Protein AF-A0AA92U1M5-F1 (afdb_monomer)

Solvent-accessible surface area (backbone atoms only — not comparable to full-atom values): 19518 Å² total; per-residue (Å²): 144,87,55,71,69,64,50,47,55,38,46,53,50,51,49,49,51,40,72,71,28,90,44,43,39,77,43,80,43,58,73,42,76,29,48,76,64,91,71,83,28,71,48,36,32,36,76,50,57,88,85,41,70,60,26,50,20,40,28,62,58,79,73,42,76,44,58,35,51,41,89,41,43,25,47,50,53,50,69,88,31,46,61,41,65,42,76,56,80,65,84,87,73,47,35,26,38,64,57,74,63,95,78,72,82,60,75,79,82,51,66,46,54,52,51,54,50,52,55,52,53,51,55,37,64,74,66,72,48,84,70,75,77,72,56,67,55,68,96,55,47,63,62,38,75,31,39,23,36,43,40,28,59,84,46,85,64,29,23,17,31,73,36,72,83,35,56,52,36,46,38,59,64,26,36,37,32,47,56,89,45,48,60,87,70,54,50,74,37,46,53,39,50,48,47,43,19,47,61,46,23,46,50,37,53,51,45,38,67,77,37,69,87,49,84,63,36,73,60,52,31,62,46,64,42,68,37,66,72,58,73,56,69,66,59,50,55,49,42,38,45,53,40,52,46,54,43,56,48,43,67,77,43,59,85,57,74,56,61,83,74,39,61,60,59,36,53,52,50,52,52,49,37,49,45,50,47,32,71,54,35,45,69,61,25,54,76,52,71,45,64,43,57,83,65,50,70,75,36,52,56,66,46,83,85,50,53,65,68,53,20,50,54,48,32,46,55,56,44,68,41,93,82,27,64,62,48,52,32,64,69,36,27,61,76,64,31,44,76,52,55,24,44,42,72,46,66,82,81,113

Organism: NCBI:txid165179

Nearest PDB structures (foldseek):
  8cxu-assembly1_A  TM=6.349E-01  e=4.528E-07  Clostridioides difficile 630
  8cxu-assembly3_C  TM=6.285E-01  e=3.487E-07  Clostridioides difficile 630
  8vpg-assembly3_C  TM=6.262E-01  e=4.771E-07  Clostridioides difficile
  7rfm-assembly1_A  TM=6.658E-01  e=1.671E-06  Clostridioides difficile 630
  7qw8-assembly2_B  TM=6.223E-01  e=3.296E-06  Geobacillus stearothermophilus

Radius of gyration: 22.59 Å; Cα contacts (8 Å, |Δi|>4): 527; chains: 1; bounding box: 57×48×63 Å

Secondary structure (DSSP, 8-state):
---HHHHHHHHHHHHHHHHT-TTEE---S--EE-B--TTSSTTEEES--TT-SEEEEEETTTTEEEEEEGGGEEEBP-TTTEETTEE---GGG-EEEEP--TTS-S----HHHHHHHHHHHHHHHHT-S--------GGGHHHHTS-EEEEE-SSSS-EEEEETT---B-BTTEEEEEGGGS-TT--HHHHHHHHHSHHHHHHHHHHHHHTTTSTTHHHHHHHHS-EES---HHHHHHHHHHHHHHHHHHHHTTTS--TTT-HHHHHHHHHHHHHHHHHH-HHHHHHTT---HHHHTTSGGG-TTS-HHHHHHHHHHHHHSTT-HHHHHHHTHHHHSTTTHHHHHHTT--

Sequence (350 aa):
MFNDSINYETFLTIKRLMDGNSWLGRNNSILVSGFRMQRGKIFVLQYCNPQADILTGYSRALGVDVCIERQQVRPLLYSKTVEGYIVIESQKDRNYLILNDKDTGQSLSSNLLNNYLNECDAIDKEDKKSISFSLLSPKRRWVVDAPKFIVSTSNQLCKCVYDEDKHWAFPVGMYAMPADTLPTCLSRQIILAIYNSKLFSFYKMEYEKAHRKEKCVHFAAIKSFPIPYYINNEFRFVLDNLVDTIVAYREKNSTIGSFKEDRKAYYFQELIDMCIYELYFAGHMRKNNLGVVHKLMKAPFMNKELDMEDKVAETYSWLMKSDNVVRQRIMLLDTRSSLILGRIHNFYFK

Mean predicted aligned error: 7.88 Å

Foldseek 3Di:
DPDLVLLLVLLVVLVVLLVPDPQWDFQQFDKAFAAAPVPVFAFWFALWDLPDQWTWGQGSLLRGIATDGNVQKFWAQDLVQFAAADGQDDSRGTIIGGADDVPPPPPPPDPRVVVSVVSSVVVCVVVVPPPPPPRPPVVGVVQLVAFWWKWAQPDLFIGIYTDHVSRYGYHGNIMITGPVRGQPQADPLNVSLCRRALQLSSQLVSQCVVPVVDDPSSSVSVRRDIDGNDDDPLLVLLSVLLSVLLNVVCVVVVVQDHCVSPPLSVVSSLVSNLSVCCVSNVVLCVVLVLHCSVVSCPAQSVDPVDDSVCSSVRNVVQLPDPPNPNVVSSVCCCPSPVSHSVCSVCVVVD

Structure (mmCIF, N/CA/C/O backbone):
data_AF-A0AA92U1M5-F1
#
_entry.id   AF-A0AA92U1M5-F1
#
loop_
_atom_site.group_PDB
_atom_site.id
_atom_site.type_symbol
_atom_site.label_atom_id
_atom_site.label_alt_id
_atom_site.label_comp_id
_atom_site.label_asym_id
_atom_site.label_entity_id
_atom_site.label_seq_id
_atom_site.pdbx_PDB_ins_code
_atom_site.Cartn_x
_atom_site.Cartn_y
_atom_site.Cartn_z
_atom_site.occupancy
_atom_site.B_iso_or_equiv
_atom_site.auth_seq_id
_atom_site.auth_comp_id
_atom_site.auth_asym_id
_atom_site.auth_atom_id
_atom_site.pdbx_PDB_model_num
ATOM 1 N N . MET A 1 1 ? -17.004 24.338 -6.896 1.00 32.81 1 MET A N 1
ATOM 2 C CA . MET A 1 1 ? -16.138 25.434 -6.402 1.00 32.81 1 MET A CA 1
ATOM 3 C C . MET A 1 1 ? -16.151 25.599 -4.872 1.00 32.81 1 MET A C 1
ATOM 5 O O . MET A 1 1 ? -15.532 26.527 -4.378 1.00 32.81 1 MET A O 1
ATOM 9 N N . PHE A 1 2 ? -16.764 24.685 -4.104 1.00 33.47 2 PHE A N 1
ATOM 10 C CA . PHE A 1 2 ? -16.740 24.690 -2.634 1.00 33.47 2 PHE A CA 1
ATOM 11 C C . PHE A 1 2 ? -15.959 23.468 -2.120 1.00 33.47 2 PHE A C 1
ATOM 13 O O . PHE A 1 2 ? -16.374 22.358 -2.434 1.00 33.47 2 PHE A O 1
ATOM 20 N N . ASN A 1 3 ? -14.847 23.696 -1.398 1.00 51.38 3 ASN A N 1
ATOM 21 C CA . ASN A 1 3 ? -14.204 22.875 -0.334 1.00 51.38 3 ASN A CA 1
ATOM 22 C C . ASN A 1 3 ? -12.663 22.869 -0.304 1.00 51.38 3 ASN A C 1
ATOM 24 O O . ASN A 1 3 ? -12.097 22.290 0.622 1.00 51.38 3 ASN A O 1
ATOM 28 N N . ASP A 1 4 ? -11.958 23.515 -1.235 1.00 53.88 4 ASP A N 1
ATOM 29 C CA . ASP A 1 4 ? -10.484 23.447 -1.241 1.00 53.88 4 ASP A CA 1
ATOM 30 C C . ASP A 1 4 ? -9.843 24.112 -0.002 1.00 53.88 4 ASP A C 1
ATOM 32 O O . ASP A 1 4 ? -8.879 23.581 0.546 1.00 53.88 4 ASP A O 1
ATOM 36 N N . SER A 1 5 ? -10.418 25.202 0.523 1.00 56.88 5 SER A N 1
ATOM 37 C CA . SER A 1 5 ? -9.940 25.850 1.762 1.00 56.88 5 SER A CA 1
ATOM 38 C C . SER A 1 5 ? -10.166 24.992 3.012 1.00 56.88 5 SER A C 1
ATOM 40 O O . SER A 1 5 ? -9.310 24.902 3.889 1.00 56.88 5 SER A O 1
ATOM 42 N N . ILE A 1 6 ? -11.315 24.318 3.070 1.00 57.72 6 ILE A N 1
ATOM 43 C CA . ILE A 1 6 ? -11.732 23.459 4.179 1.00 57.72 6 ILE A CA 1
ATOM 44 C C . ILE A 1 6 ? -10.854 22.203 4.262 1.00 57.72 6 ILE A C 1
ATOM 46 O O . ILE A 1 6 ? -10.542 21.744 5.363 1.00 57.72 6 ILE A O 1
ATOM 50 N N . ASN A 1 7 ? -10.436 21.663 3.118 1.00 66.31 7 ASN A N 1
ATOM 51 C CA . ASN A 1 7 ? -9.528 20.521 3.065 1.00 66.31 7 ASN A CA 1
ATOM 52 C C . ASN A 1 7 ? -8.086 20.917 3.408 1.00 66.31 7 ASN A C 1
ATOM 54 O O . ASN A 1 7 ? -7.420 20.168 4.119 1.00 66.31 7 ASN A O 1
ATOM 58 N N . TYR A 1 8 ? -7.641 22.117 3.017 1.00 74.75 8 TYR A N 1
ATOM 59 C CA . TYR A 1 8 ? -6.303 22.611 3.347 1.00 74.75 8 TYR A CA 1
ATOM 60 C C . TYR A 1 8 ? -6.095 22.826 4.856 1.00 74.75 8 TYR A C 1
ATOM 62 O O . TYR A 1 8 ? -5.098 22.364 5.408 1.00 74.75 8 TYR A O 1
ATOM 70 N N . GLU A 1 9 ? -7.051 23.437 5.563 1.00 79.06 9 GLU A N 1
ATOM 71 C CA . GLU A 1 9 ? -6.962 23.586 7.028 1.00 79.06 9 GLU A CA 1
ATOM 72 C C . GLU A 1 9 ? -6.997 22.235 7.759 1.00 79.06 9 GLU A C 1
ATOM 74 O O . GLU A 1 9 ? -6.253 22.005 8.720 1.00 79.06 9 GLU A O 1
ATOM 79 N N . THR A 1 10 ? -7.811 21.289 7.276 1.00 77.69 10 THR A N 1
ATOM 80 C CA . THR A 1 10 ? -7.779 19.906 7.774 1.00 77.69 10 THR A CA 1
ATOM 81 C C . THR A 1 10 ? -6.429 19.253 7.513 1.00 77.69 10 THR A C 1
ATOM 83 O O . THR A 1 10 ? -5.898 18.604 8.411 1.00 77.69 10 THR A O 1
ATOM 86 N N . PHE A 1 11 ? -5.846 19.440 6.331 1.00 82.62 11 PHE A N 1
ATOM 87 C CA . PHE A 1 11 ? -4.529 18.913 5.995 1.00 82.62 11 PHE A CA 1
ATOM 88 C C . PHE A 1 11 ? -3.440 19.480 6.910 1.00 82.62 11 PHE A C 1
ATOM 90 O O . PHE A 1 11 ? -2.650 18.712 7.457 1.00 82.62 11 PHE A O 1
ATOM 97 N N . LEU A 1 12 ? -3.434 20.793 7.163 1.00 85.56 12 LEU A N 1
ATOM 98 C CA . LEU A 1 12 ? -2.509 21.413 8.114 1.00 85.56 12 LEU A CA 1
ATOM 99 C C . LEU A 1 12 ? -2.707 20.881 9.536 1.00 85.56 12 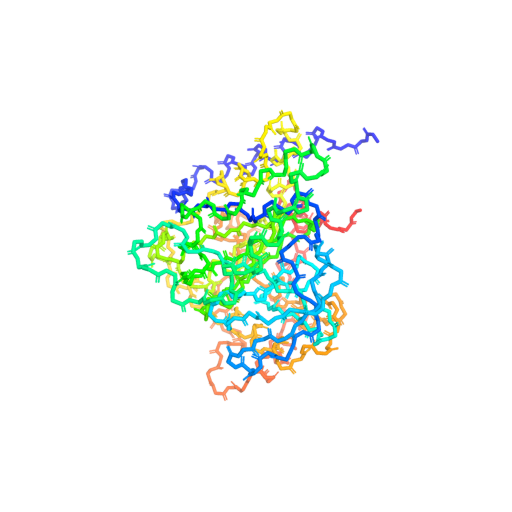LEU A C 1
ATOM 101 O O . LEU A 1 12 ? -1.730 20.613 10.233 1.00 85.56 12 LEU A O 1
ATOM 105 N N . THR A 1 13 ? -3.955 20.688 9.961 1.00 85.75 13 THR A N 1
ATOM 106 C CA . THR A 1 13 ? -4.281 20.113 11.274 1.00 85.75 13 THR A CA 1
ATOM 107 C C . THR A 1 13 ? -3.770 18.678 11.392 1.00 85.75 13 THR A C 1
ATOM 109 O O . THR A 1 13 ? -3.107 18.345 12.371 1.00 85.75 13 THR A O 1
ATOM 112 N N . ILE A 1 14 ? -4.011 17.840 10.380 1.00 86.62 14 ILE A N 1
ATOM 113 C CA . ILE A 1 14 ? -3.500 16.465 10.309 1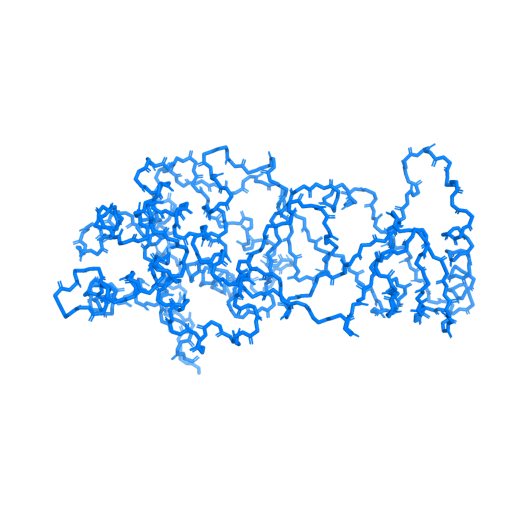.00 86.62 14 ILE A CA 1
ATOM 114 C C . ILE A 1 14 ? -1.977 16.464 10.365 1.00 86.62 14 ILE A C 1
ATOM 116 O O . ILE A 1 14 ? -1.401 15.745 11.177 1.00 86.62 14 ILE A O 1
ATOM 120 N N . LYS A 1 15 ? -1.327 17.306 9.557 1.00 86.44 15 LYS A N 1
ATOM 121 C CA . LYS A 1 15 ? 0.130 17.416 9.528 1.00 86.44 15 LYS A CA 1
ATOM 122 C C . LYS A 1 15 ? 0.684 17.804 10.899 1.00 86.44 15 LYS A C 1
ATOM 124 O O . LYS A 1 15 ? 1.575 17.127 11.385 1.00 86.44 15 LYS A O 1
ATOM 129 N N . ARG A 1 16 ? 0.099 18.799 11.577 1.00 86.81 16 ARG A N 1
ATOM 130 C CA . ARG A 1 16 ? 0.489 19.180 12.949 1.00 86.81 16 ARG A CA 1
ATOM 131 C C . ARG A 1 16 ? 0.311 18.039 13.953 1.00 86.81 16 ARG A C 1
ATOM 133 O O . ARG A 1 16 ? 1.157 17.872 14.823 1.00 86.81 16 ARG A O 1
ATOM 140 N N . LEU A 1 17 ? -0.770 17.263 13.848 1.00 86.25 17 LEU A N 1
ATOM 141 C CA . LEU A 1 17 ? -0.992 16.106 14.721 1.00 86.25 17 LEU A CA 1
ATOM 142 C C . LEU A 1 17 ? 0.048 15.005 14.492 1.00 86.25 17 LEU A C 1
ATOM 144 O O . LEU A 1 17 ? 0.488 14.391 15.459 1.00 86.25 17 LEU A O 1
ATOM 148 N N . MET A 1 18 ? 0.444 14.770 13.240 1.00 88.25 18 MET A N 1
ATOM 149 C CA . MET A 1 18 ? 1.504 13.815 12.911 1.00 88.25 18 MET A CA 1
ATOM 150 C C . MET A 1 18 ? 2.878 14.334 13.359 1.00 88.25 18 MET A C 1
ATOM 152 O O . MET A 1 18 ? 3.628 13.595 13.984 1.00 88.25 18 MET A O 1
ATOM 156 N N . ASP A 1 19 ? 3.188 15.605 13.099 1.00 83.69 19 ASP A N 1
ATOM 157 C CA . ASP A 1 19 ? 4.468 16.233 13.457 1.00 83.69 19 ASP A CA 1
ATOM 158 C C . ASP A 1 19 ? 4.653 16.345 14.982 1.00 83.69 19 ASP A C 1
ATOM 160 O O . ASP A 1 19 ? 5.772 16.279 15.482 1.00 83.69 19 ASP A O 1
ATOM 164 N N . GLY A 1 20 ? 3.560 16.493 15.739 1.00 79.00 20 GLY A N 1
ATOM 165 C CA . GLY A 1 20 ? 3.571 16.502 17.205 1.00 79.00 20 GLY A CA 1
ATOM 166 C C . GLY A 1 20 ? 3.704 15.117 17.845 1.00 79.00 20 GLY A C 1
ATOM 167 O O . GLY A 1 20 ? 3.722 15.013 19.073 1.00 79.00 20 GLY A O 1
ATOM 168 N N . ASN A 1 21 ? 3.760 14.052 17.044 1.00 81.94 21 ASN A N 1
ATOM 169 C CA . ASN A 1 21 ? 3.810 12.686 17.529 1.00 81.94 21 ASN A CA 1
ATOM 170 C C . ASN A 1 21 ? 5.262 12.183 17.602 1.00 81.94 21 ASN A C 1
ATOM 172 O O . ASN A 1 21 ? 5.915 11.994 16.580 1.00 81.94 21 ASN A O 1
ATOM 176 N N . SER A 1 22 ? 5.775 11.955 18.814 1.00 82.06 22 SER A N 1
ATOM 177 C CA . SER A 1 22 ? 7.212 11.749 19.058 1.00 82.06 22 SER A CA 1
ATOM 178 C C . SER A 1 22 ? 7.800 10.479 18.440 1.00 82.06 22 SER A C 1
ATOM 180 O O . SER A 1 22 ? 9.014 10.401 18.260 1.00 82.06 22 SER A O 1
ATOM 182 N N . TRP A 1 23 ? 6.970 9.484 18.116 1.00 87.44 23 TRP A N 1
ATOM 183 C CA . TRP A 1 23 ? 7.416 8.257 17.450 1.00 87.44 23 TRP A CA 1
ATOM 184 C C . TRP A 1 23 ? 7.319 8.315 15.925 1.00 87.44 23 TRP A C 1
ATOM 186 O O . TRP A 1 23 ? 7.694 7.343 15.271 1.00 87.44 23 TRP A O 1
ATOM 196 N N . LEU A 1 24 ? 6.828 9.415 15.348 1.00 89.88 24 LEU A N 1
ATOM 197 C CA . LEU A 1 24 ? 6.846 9.650 13.908 1.00 89.88 24 LEU A CA 1
ATOM 198 C C . LEU A 1 24 ? 8.051 10.514 13.536 1.00 89.88 24 LEU A C 1
ATOM 200 O O . LEU A 1 24 ? 8.451 11.416 14.267 1.00 89.88 24 LEU A O 1
ATOM 204 N N . GLY A 1 25 ? 8.629 10.259 12.368 1.00 85.88 25 GLY A N 1
ATOM 205 C CA . GLY A 1 25 ? 9.731 11.062 11.855 1.00 85.88 25 GLY A CA 1
ATOM 206 C C . GLY A 1 25 ? 9.737 11.134 10.337 1.00 85.88 25 GLY A C 1
ATOM 207 O O . GLY A 1 25 ? 8.922 10.511 9.654 1.00 85.88 25 GLY A O 1
ATOM 208 N N . ARG A 1 26 ? 10.689 11.900 9.796 1.00 84.69 26 ARG A N 1
ATOM 209 C CA . ARG A 1 26 ? 10.871 12.027 8.344 1.00 84.69 26 ARG A CA 1
ATOM 210 C C . ARG A 1 26 ? 11.134 10.666 7.721 1.00 84.69 26 ARG A C 1
ATOM 212 O O . ARG A 1 26 ? 11.906 9.885 8.270 1.00 84.69 26 ARG A O 1
ATOM 219 N N . ASN A 1 27 ? 10.564 10.408 6.551 1.00 84.19 27 ASN A N 1
ATOM 220 C CA . ASN A 1 27 ? 10.908 9.217 5.796 1.00 84.19 27 ASN A CA 1
ATOM 221 C C . ASN A 1 27 ? 12.304 9.370 5.170 1.00 84.19 27 ASN A C 1
ATOM 223 O O . ASN A 1 27 ? 12.477 10.014 4.133 1.00 84.19 27 ASN A O 1
ATOM 227 N N . ASN A 1 28 ? 13.311 8.751 5.785 1.00 84.38 28 ASN A N 1
ATOM 228 C CA . ASN A 1 28 ? 14.687 8.763 5.290 1.00 84.38 28 ASN A CA 1
ATOM 229 C C . ASN A 1 28 ? 14.996 7.613 4.318 1.00 84.38 28 ASN A C 1
ATOM 231 O O . ASN A 1 28 ? 16.089 7.601 3.757 1.00 84.38 28 ASN A O 1
ATOM 235 N N . SER A 1 29 ? 14.036 6.724 4.033 1.00 86.06 29 SER A N 1
ATOM 236 C CA . SER A 1 29 ? 14.240 5.577 3.142 1.00 86.06 29 SER A CA 1
ATOM 237 C C . SER A 1 29 ? 14.597 6.007 1.724 1.00 86.06 29 SER A C 1
ATOM 239 O O . SER A 1 29 ? 14.208 7.086 1.261 1.00 86.06 29 SER A O 1
ATOM 241 N N . ILE A 1 30 ? 15.313 5.166 0.986 1.00 90.06 30 ILE A N 1
ATOM 242 C CA . ILE A 1 30 ? 15.538 5.464 -0.425 1.00 90.06 30 ILE A CA 1
ATOM 243 C C . ILE A 1 30 ? 14.191 5.339 -1.145 1.00 90.06 30 ILE A C 1
ATOM 245 O O . ILE A 1 30 ? 13.421 4.410 -0.910 1.00 90.06 30 ILE A O 1
ATOM 249 N N . LEU A 1 31 ? 13.892 6.313 -2.001 1.00 91.31 31 LEU A N 1
ATOM 250 C CA . LEU A 1 31 ? 12.710 6.315 -2.851 1.00 91.31 31 LEU A CA 1
ATOM 251 C C . LEU A 1 31 ? 13.176 6.472 -4.292 1.00 91.31 31 LEU A C 1
ATOM 253 O O . LEU A 1 31 ? 13.945 7.383 -4.605 1.00 91.31 31 LEU A O 1
ATOM 257 N N . VAL A 1 32 ? 12.708 5.592 -5.171 1.00 89.81 32 VAL A N 1
ATOM 258 C CA . VAL A 1 32 ? 13.097 5.583 -6.581 1.00 89.81 32 VAL A CA 1
ATOM 259 C C . VAL A 1 32 ? 11.849 5.689 -7.444 1.00 89.81 32 VAL A C 1
ATOM 261 O O . VAL A 1 32 ? 10.919 4.901 -7.309 1.00 89.81 32 VAL A O 1
ATOM 264 N N . SER A 1 33 ? 11.818 6.676 -8.338 1.00 87.38 33 SER A N 1
ATOM 265 C CA . SER A 1 33 ? 10.766 6.784 -9.355 1.00 87.38 33 SER A CA 1
ATOM 266 C C . SER A 1 33 ? 10.954 5.719 -10.431 1.00 87.38 33 SER A C 1
ATOM 268 O O . SER A 1 33 ? 12.089 5.467 -10.850 1.00 87.38 33 SER A O 1
ATOM 270 N N . GLY A 1 34 ? 9.848 5.146 -10.902 1.00 81.94 34 GLY A N 1
ATOM 271 C CA . GLY A 1 34 ? 9.844 4.161 -11.975 1.00 81.94 34 GLY A CA 1
ATOM 272 C C . GLY A 1 34 ? 10.346 4.686 -13.317 1.00 81.94 34 GLY A C 1
ATOM 273 O O . GLY A 1 34 ? 10.719 5.852 -13.496 1.00 81.94 34 GLY A O 1
ATOM 274 N N . PHE A 1 35 ? 10.395 3.782 -14.288 1.00 78.19 35 PHE A N 1
ATOM 275 C CA . PHE A 1 35 ? 11.107 3.998 -15.541 1.00 78.19 35 PHE A CA 1
ATOM 276 C C . PHE A 1 35 ? 10.311 4.844 -16.528 1.00 78.19 35 PHE A C 1
ATOM 278 O O . PHE A 1 35 ? 9.138 4.586 -16.812 1.00 78.19 35 PHE A O 1
ATOM 285 N N . ARG A 1 36 ? 10.951 5.898 -17.058 1.00 71.44 36 ARG A N 1
ATOM 286 C CA . ARG A 1 36 ? 10.325 6.768 -18.056 1.00 71.44 36 ARG A CA 1
ATOM 287 C C . ARG A 1 36 ? 10.404 6.085 -19.407 1.00 71.44 36 ARG A C 1
ATOM 289 O O . ARG A 1 36 ? 11.461 6.031 -20.022 1.00 71.44 36 ARG A O 1
ATOM 296 N N . MET A 1 37 ? 9.264 5.627 -19.893 1.00 65.44 37 MET A N 1
ATOM 297 C CA . MET A 1 37 ? 9.158 5.021 -21.213 1.00 65.44 37 MET A CA 1
ATOM 298 C C . MET A 1 37 ? 8.869 6.138 -22.219 1.00 65.44 37 MET A C 1
ATOM 300 O O . MET A 1 37 ? 7.710 6.459 -22.458 1.00 65.44 37 MET A O 1
ATOM 304 N N . GLN A 1 38 ? 9.901 6.789 -22.773 1.00 51.78 38 GLN A N 1
ATOM 305 C CA . GLN A 1 38 ? 9.720 7.984 -23.623 1.00 51.78 38 GLN A CA 1
ATOM 306 C C . GLN A 1 38 ? 8.823 7.757 -24.856 1.00 51.78 38 GLN A C 1
ATOM 308 O O . GLN A 1 38 ? 8.276 8.721 -25.385 1.00 51.78 38 GLN A O 1
ATOM 313 N N . ARG A 1 39 ? 8.619 6.504 -25.292 1.00 50.84 39 ARG A N 1
ATOM 314 C CA . ARG A 1 39 ? 7.718 6.164 -26.407 1.00 50.84 39 ARG A CA 1
ATOM 315 C C . ARG A 1 39 ? 6.860 4.911 -26.217 1.00 50.84 39 ARG A C 1
ATOM 317 O O . ARG A 1 39 ? 6.379 4.388 -27.208 1.00 50.84 39 ARG A O 1
ATOM 324 N N . GLY A 1 40 ? 6.681 4.383 -25.001 1.00 46.97 40 GLY A N 1
ATOM 325 C CA . GLY A 1 40 ? 5.779 3.238 -24.727 1.00 46.97 40 GLY A CA 1
ATOM 326 C C . GLY A 1 40 ? 5.973 1.949 -25.563 1.00 46.97 40 GLY A C 1
ATOM 327 O O . GLY A 1 40 ? 5.148 1.045 -25.470 1.00 46.97 40 GLY A O 1
ATOM 328 N N . LYS A 1 41 ? 7.017 1.871 -26.403 1.00 50.09 41 LYS A N 1
ATOM 329 C CA . LYS A 1 41 ? 7.172 0.877 -27.481 1.00 50.09 41 LYS A CA 1
ATOM 330 C C . LYS A 1 41 ? 8.580 0.276 -27.570 1.00 50.09 41 LYS A C 1
ATOM 332 O O . LYS A 1 41 ? 8.716 -0.865 -27.972 1.00 50.09 41 LYS A O 1
ATOM 337 N N . ILE A 1 42 ? 9.621 1.009 -27.174 1.00 51.47 42 ILE A N 1
ATOM 338 C CA . ILE A 1 42 ? 10.998 0.651 -27.563 1.00 51.47 42 ILE A CA 1
ATOM 339 C C . ILE A 1 42 ? 11.591 -0.512 -26.741 1.00 51.47 42 ILE A C 1
ATOM 341 O O . ILE A 1 42 ? 12.451 -1.240 -27.214 1.00 51.47 42 ILE A O 1
ATOM 345 N N . PHE A 1 43 ? 11.104 -0.735 -25.520 1.00 60.00 43 PHE A N 1
ATOM 346 C CA . PHE A 1 43 ? 11.681 -1.723 -24.594 1.00 60.00 43 PHE A CA 1
ATOM 347 C C . PHE A 1 43 ? 10.634 -2.634 -23.987 1.00 60.00 43 PHE A C 1
ATOM 349 O O . PHE A 1 43 ? 10.760 -3.039 -22.838 1.00 60.00 43 PHE A O 1
ATOM 356 N N . VAL A 1 44 ? 9.565 -2.866 -24.739 1.00 64.06 44 VAL A N 1
ATOM 357 C CA . VAL A 1 44 ? 8.457 -3.707 -24.322 1.00 64.06 44 VAL A CA 1
ATOM 358 C C . VAL A 1 44 ? 8.368 -4.871 -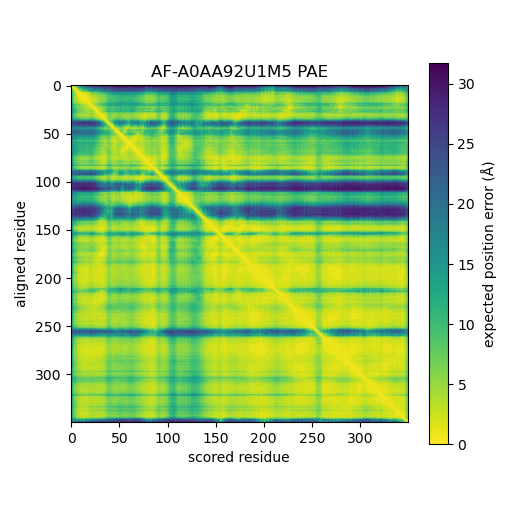25.281 1.00 64.06 44 VAL A C 1
ATOM 360 O O . VAL A 1 44 ? 7.966 -4.674 -26.427 1.00 64.06 44 VAL A O 1
ATOM 363 N N . LEU A 1 45 ? 8.723 -6.058 -24.799 1.00 74.19 45 LEU A N 1
ATOM 364 C CA . LEU A 1 45 ? 8.375 -7.294 -25.491 1.00 74.19 45 LEU A CA 1
ATOM 365 C C . LEU A 1 45 ? 6.938 -7.671 -25.145 1.00 74.19 45 LEU A C 1
ATOM 367 O O . LEU A 1 45 ? 6.539 -7.568 -23.978 1.00 74.19 45 LEU A O 1
ATOM 371 N N . GLN A 1 46 ? 6.177 -8.090 -26.154 1.00 77.06 46 GLN A N 1
ATOM 372 C CA . GLN A 1 46 ? 4.799 -8.557 -25.998 1.00 77.06 46 GLN A CA 1
ATOM 373 C C . GLN A 1 46 ? 4.691 -10.068 -26.214 1.00 77.06 46 GLN A C 1
ATOM 375 O O . GLN A 1 46 ? 5.426 -10.627 -27.025 1.00 77.06 46 GLN A O 1
ATOM 380 N N . TYR A 1 47 ? 3.729 -10.692 -25.525 1.00 72.25 47 TYR A N 1
ATOM 381 C CA . TYR A 1 47 ? 3.351 -12.108 -25.663 1.00 72.25 47 TYR A CA 1
ATOM 382 C C . TYR A 1 47 ? 4.489 -13.117 -25.424 1.00 72.25 47 TYR A C 1
ATOM 384 O O . TYR A 1 47 ? 4.526 -14.176 -26.045 1.00 72.25 47 TYR A O 1
ATOM 392 N N . CYS A 1 48 ? 5.409 -12.819 -24.504 1.00 70.12 48 CYS A N 1
ATOM 393 C CA . CYS A 1 48 ? 6.516 -13.727 -24.202 1.00 70.12 48 CYS A CA 1
ATOM 394 C C . CYS A 1 48 ? 6.054 -14.965 -23.417 1.00 70.12 48 CYS A C 1
ATOM 396 O O . CYS A 1 48 ? 5.241 -14.850 -22.498 1.00 70.12 48 CYS A O 1
ATOM 398 N N . ASN A 1 49 ? 6.655 -16.128 -23.692 1.00 70.25 49 ASN A N 1
ATOM 399 C CA . ASN A 1 49 ? 6.520 -17.311 -22.837 1.00 70.25 49 ASN A CA 1
ATOM 400 C C . ASN A 1 49 ? 7.402 -17.161 -21.577 1.00 70.25 49 ASN A C 1
ATOM 402 O O . ASN A 1 49 ? 8.612 -17.316 -21.687 1.00 70.25 49 ASN A O 1
ATOM 406 N N . PRO A 1 50 ? 6.850 -16.921 -20.373 1.00 67.06 50 PRO A N 1
ATOM 407 C CA . PRO A 1 50 ? 7.626 -16.556 -19.184 1.00 67.06 50 PRO A CA 1
ATOM 408 C C . PRO A 1 50 ? 8.597 -17.631 -18.667 1.00 67.06 50 PRO A C 1
ATOM 410 O O . PRO A 1 50 ? 9.439 -17.296 -17.833 1.00 67.06 50 PRO A O 1
ATOM 413 N N . GLN A 1 51 ? 8.455 -18.888 -19.100 1.00 69.31 51 GLN A N 1
ATOM 414 C CA . GLN A 1 51 ? 9.225 -20.030 -18.588 1.00 69.31 51 GLN A CA 1
ATOM 415 C C . GLN A 1 51 ? 10.467 -20.374 -19.423 1.00 69.31 51 GLN A C 1
ATOM 417 O O . GLN A 1 51 ? 11.200 -21.284 -19.054 1.00 69.31 51 GLN A O 1
ATOM 422 N N . ALA A 1 52 ? 10.711 -19.677 -20.534 1.00 74.62 52 ALA A N 1
ATOM 423 C CA . ALA A 1 52 ? 11.862 -19.946 -21.388 1.00 74.62 52 ALA A CA 1
ATOM 424 C C . ALA A 1 52 ? 13.112 -19.163 -20.943 1.00 74.62 52 ALA A C 1
ATOM 426 O O . ALA A 1 52 ? 13.017 -17.987 -20.578 1.00 74.62 52 ALA A O 1
ATOM 427 N N . ASP A 1 53 ? 14.287 -19.796 -21.036 1.00 79.19 53 ASP A N 1
ATOM 428 C CA . ASP A 1 53 ? 15.593 -19.158 -20.786 1.00 79.19 53 ASP A CA 1
ATOM 429 C C . ASP A 1 53 ? 15.892 -18.042 -21.797 1.00 79.19 53 ASP A C 1
ATOM 431 O O . ASP A 1 53 ? 16.504 -17.021 -21.470 1.00 79.19 53 ASP A O 1
ATOM 435 N N . ILE A 1 54 ? 15.405 -18.221 -23.026 1.00 82.25 54 ILE A N 1
ATOM 436 C CA . ILE A 1 54 ? 15.387 -17.214 -24.082 1.00 82.25 54 ILE A CA 1
ATOM 437 C C . ILE A 1 54 ? 13.930 -16.871 -24.351 1.00 82.25 54 ILE A C 1
ATOM 439 O O . ILE A 1 54 ? 13.128 -17.726 -24.723 1.00 82.25 54 ILE A O 1
ATOM 443 N N . LEU A 1 55 ? 13.587 -15.605 -24.162 1.00 81.75 55 LEU A N 1
ATOM 444 C CA . LEU A 1 55 ? 12.250 -15.101 -24.399 1.00 81.75 55 LEU A CA 1
ATOM 445 C C . LEU A 1 55 ? 12.142 -14.589 -25.824 1.00 81.75 55 LEU A C 1
ATOM 447 O O . LEU A 1 55 ? 12.810 -13.624 -26.190 1.00 81.75 55 LEU A O 1
ATOM 451 N N . THR A 1 56 ? 11.250 -15.202 -26.592 1.00 83.75 56 THR A N 1
ATOM 452 C CA . THR A 1 56 ? 10.775 -14.648 -27.858 1.00 83.75 56 THR A CA 1
ATOM 453 C C . THR A 1 56 ? 9.573 -13.757 -27.584 1.00 83.75 56 THR A C 1
ATOM 455 O O . THR A 1 56 ? 8.641 -14.170 -26.889 1.00 83.75 56 THR A O 1
ATOM 458 N N . GLY A 1 57 ? 9.589 -12.538 -28.111 1.00 83.62 57 GLY A N 1
ATOM 459 C CA . GLY A 1 57 ? 8.455 -11.630 -28.021 1.00 83.62 57 GLY A CA 1
ATOM 460 C C . GLY A 1 57 ? 8.517 -10.524 -29.061 1.00 83.62 57 GLY A C 1
ATOM 461 O O . GLY A 1 57 ? 9.584 -10.196 -29.581 1.00 83.62 57 GLY A O 1
ATOM 462 N N . TYR A 1 58 ? 7.363 -9.924 -29.333 1.00 84.31 58 TYR A N 1
ATOM 463 C CA . TYR A 1 58 ? 7.249 -8.879 -30.344 1.00 84.31 58 TYR A CA 1
ATOM 464 C C . TYR A 1 58 ? 7.848 -7.566 -29.838 1.00 84.31 58 TYR A C 1
ATOM 466 O O . TYR A 1 58 ? 7.363 -6.999 -28.849 1.00 84.31 58 TYR A O 1
ATOM 474 N N . SER A 1 59 ? 8.874 -7.054 -30.524 1.00 82.62 59 SER A N 1
ATOM 475 C CA . SER A 1 59 ? 9.405 -5.714 -30.283 1.00 82.62 59 SER A CA 1
ATOM 476 C C . SER A 1 59 ? 8.607 -4.689 -31.074 1.00 82.62 59 SER A C 1
ATOM 478 O O . SER A 1 59 ? 8.663 -4.619 -32.299 1.00 82.62 59 SER A O 1
ATOM 480 N N . ARG A 1 60 ? 7.923 -3.790 -30.364 1.00 73.81 60 ARG A N 1
ATOM 481 C CA . ARG A 1 60 ? 7.285 -2.631 -31.007 1.00 73.81 60 ARG A CA 1
ATOM 482 C C . ARG A 1 60 ? 8.289 -1.593 -31.516 1.00 73.81 60 ARG A C 1
ATOM 484 O O . ARG A 1 60 ? 7.866 -0.682 -32.224 1.00 73.81 60 ARG A O 1
ATOM 491 N N . ALA A 1 61 ? 9.556 -1.676 -31.106 1.00 74.94 61 ALA A N 1
ATOM 492 C CA . ALA A 1 61 ? 10.621 -0.803 -31.593 1.00 74.94 61 ALA A CA 1
ATOM 493 C C . ALA A 1 61 ? 10.994 -1.170 -33.029 1.00 74.94 61 ALA A C 1
ATOM 495 O O . ALA A 1 61 ? 10.996 -0.309 -33.900 1.00 74.94 61 ALA A O 1
ATOM 496 N N . LEU A 1 62 ? 11.255 -2.461 -33.244 1.00 77.38 62 LEU A N 1
ATOM 497 C CA . LEU A 1 62 ? 11.731 -2.999 -34.516 1.00 77.38 62 LEU A CA 1
ATOM 498 C C . LEU A 1 62 ? 10.587 -3.475 -35.424 1.00 77.38 62 LEU A C 1
ATOM 500 O O . LEU A 1 62 ? 10.784 -3.666 -36.616 1.00 77.38 62 LEU A O 1
ATOM 504 N N . GLY A 1 63 ? 9.384 -3.670 -34.874 1.00 81.00 63 GLY A N 1
ATOM 505 C CA . GLY A 1 63 ? 8.237 -4.195 -35.617 1.00 81.00 63 GLY A CA 1
ATOM 506 C C . GLY A 1 63 ? 8.348 -5.685 -35.951 1.00 81.00 63 GLY A C 1
ATOM 507 O O . GLY A 1 63 ? 7.665 -6.154 -36.857 1.00 81.00 63 GLY A O 1
ATOM 508 N N . VAL A 1 64 ? 9.208 -6.419 -35.240 1.00 84.12 64 VAL A N 1
ATOM 509 C CA . VAL A 1 64 ? 9.500 -7.841 -35.461 1.00 84.12 64 VAL A CA 1
ATOM 510 C C . VAL A 1 64 ? 9.613 -8.587 -34.134 1.00 84.12 64 VAL A C 1
ATOM 512 O O . VAL A 1 64 ? 9.801 -7.978 -33.074 1.00 84.12 64 VAL A O 1
ATOM 515 N N . ASP A 1 65 ? 9.512 -9.911 -34.196 1.00 86.06 65 ASP A N 1
ATOM 516 C CA . ASP A 1 65 ? 9.815 -10.771 -33.057 1.00 86.06 65 ASP A CA 1
ATOM 517 C C . ASP A 1 65 ? 11.321 -10.821 -32.813 1.00 86.06 65 ASP A C 1
ATOM 519 O O . ASP A 1 65 ? 12.120 -10.961 -33.738 1.00 86.06 65 ASP A O 1
ATOM 523 N N . VAL A 1 66 ? 11.701 -10.710 -31.543 1.00 84.31 66 VAL A N 1
ATOM 524 C CA . VAL A 1 66 ? 13.096 -10.740 -31.106 1.00 84.31 66 VAL A CA 1
ATOM 525 C C . VAL A 1 66 ? 13.271 -11.739 -29.977 1.00 84.31 66 VAL A C 1
ATOM 527 O O . VAL A 1 66 ? 12.339 -12.016 -29.218 1.00 84.31 66 VAL A O 1
ATOM 530 N N . CYS A 1 67 ? 14.488 -12.254 -29.853 1.00 84.75 67 CYS A N 1
ATOM 531 C CA . CYS A 1 67 ? 14.886 -13.147 -28.776 1.00 84.75 67 CYS A CA 1
ATOM 532 C C . CYS A 1 67 ? 15.787 -12.389 -27.804 1.00 84.75 67 CYS A C 1
ATOM 534 O O . CYS A 1 67 ? 16.768 -11.793 -28.233 1.00 84.75 67 CYS A O 1
ATOM 536 N N . ILE A 1 68 ? 15.470 -12.421 -26.510 1.00 81.69 68 ILE A N 1
ATOM 537 C CA . ILE A 1 68 ? 16.276 -11.810 -25.444 1.00 81.69 68 ILE A CA 1
ATOM 538 C C . ILE A 1 68 ? 16.407 -12.805 -24.291 1.00 81.69 68 ILE A C 1
ATOM 540 O O . ILE A 1 68 ? 15.459 -13.516 -23.957 1.00 81.69 68 ILE A O 1
ATOM 544 N N . GLU A 1 69 ? 17.570 -12.858 -23.651 1.00 83.25 69 GLU A N 1
ATOM 545 C CA . GLU A 1 69 ? 17.804 -13.714 -22.491 1.00 83.25 69 GLU A CA 1
ATOM 546 C C . GLU A 1 69 ? 16.902 -13.319 -21.310 1.00 83.25 69 GLU A C 1
ATOM 548 O O . GLU A 1 69 ? 16.764 -12.140 -20.970 1.00 83.25 69 GLU A O 1
ATOM 553 N N . ARG A 1 70 ? 16.324 -14.310 -20.619 1.00 80.06 70 ARG A N 1
ATOM 554 C CA . ARG A 1 70 ? 15.362 -14.105 -19.522 1.00 80.06 70 ARG A CA 1
ATOM 555 C C . ARG A 1 70 ? 15.871 -13.156 -18.437 1.00 80.06 70 ARG A C 1
ATOM 557 O O . ARG A 1 70 ? 15.112 -12.330 -17.932 1.00 80.06 70 ARG A O 1
ATOM 564 N N . GLN A 1 71 ? 17.154 -13.256 -18.101 1.00 79.25 71 GLN A N 1
ATOM 565 C CA . GLN A 1 71 ? 17.814 -12.429 -17.087 1.00 79.25 71 GLN A CA 1
ATOM 566 C C . GLN A 1 71 ? 17.845 -10.933 -17.437 1.00 79.25 71 GLN A C 1
ATOM 568 O O . GLN A 1 71 ? 17.830 -10.099 -16.528 1.00 79.25 71 GLN A O 1
ATOM 573 N N . GLN A 1 72 ? 17.823 -10.604 -18.733 1.00 79.75 72 GLN A N 1
ATOM 574 C CA . GLN A 1 72 ? 17.849 -9.241 -19.261 1.00 79.75 72 GLN A CA 1
ATOM 575 C C . GLN A 1 72 ? 16.454 -8.647 -19.427 1.00 79.75 72 GLN A C 1
ATOM 577 O O . GLN A 1 72 ? 16.311 -7.571 -19.997 1.00 79.75 72 GLN A O 1
ATOM 582 N N . VAL A 1 73 ? 15.402 -9.298 -18.927 1.00 80.25 73 VAL A N 1
ATOM 583 C CA . VAL A 1 73 ? 14.072 -8.694 -18.921 1.00 80.25 73 VAL A CA 1
ATOM 584 C C . VAL A 1 73 ? 13.372 -8.851 -17.581 1.00 80.25 73 VAL A C 1
ATOM 586 O O . VAL A 1 73 ? 13.623 -9.778 -16.806 1.00 80.25 73 VAL A O 1
ATOM 589 N N . ARG A 1 74 ? 12.431 -7.951 -17.313 1.00 82.94 74 ARG A N 1
ATOM 590 C CA . ARG A 1 74 ? 11.516 -8.044 -16.173 1.00 82.94 74 ARG A CA 1
ATOM 591 C C . ARG A 1 74 ? 10.088 -7.768 -16.620 1.00 82.94 74 ARG A C 1
ATOM 593 O O . ARG A 1 74 ? 9.877 -6.828 -17.383 1.00 82.94 74 ARG A O 1
ATOM 600 N N . PRO A 1 75 ? 9.104 -8.550 -16.156 1.00 86.38 75 PRO A N 1
ATOM 601 C CA . PRO A 1 75 ? 7.697 -8.188 -16.265 1.00 86.38 75 PRO A CA 1
ATOM 602 C C . PRO A 1 75 ? 7.454 -6.759 -15.777 1.00 86.38 75 PRO A C 1
ATOM 604 O O . PRO A 1 75 ? 7.998 -6.333 -14.754 1.00 86.38 75 PRO A O 1
ATOM 607 N N . LEU A 1 76 ? 6.671 -6.004 -16.540 1.00 85.38 76 LEU A N 1
ATOM 608 C CA . LEU A 1 76 ? 6.328 -4.632 -16.210 1.00 85.38 76 LEU A CA 1
ATOM 609 C C . LEU A 1 76 ? 5.039 -4.610 -15.391 1.00 85.38 76 LEU A C 1
ATOM 611 O O . LEU A 1 76 ? 3.968 -4.958 -15.882 1.00 85.38 76 LEU A O 1
ATOM 615 N N . LEU A 1 77 ? 5.145 -4.147 -14.153 1.00 87.12 77 LEU A N 1
ATOM 616 C CA . LEU A 1 77 ? 4.013 -3.949 -13.269 1.00 87.12 77 LEU A CA 1
ATOM 617 C C . LEU A 1 77 ? 3.264 -2.680 -13.666 1.00 87.12 77 LEU A C 1
ATOM 619 O O . LEU A 1 77 ? 3.853 -1.602 -13.768 1.00 87.12 77 LEU A O 1
ATOM 623 N N . TYR A 1 78 ? 1.952 -2.793 -13.843 1.00 85.31 78 TYR A N 1
ATOM 624 C CA . TYR A 1 78 ? 1.091 -1.656 -14.127 1.00 85.31 78 TYR A CA 1
ATOM 625 C C . TYR A 1 78 ? 0.254 -1.285 -12.913 1.00 85.31 78 TYR A C 1
ATOM 627 O O . TYR A 1 78 ? -0.281 -2.130 -12.208 1.00 85.31 78 TYR A O 1
ATOM 635 N N . SER A 1 79 ? 0.008 0.007 -12.728 1.00 84.56 79 SER A N 1
ATOM 636 C CA . SER A 1 79 ? -0.850 0.499 -11.650 1.00 84.56 79 SER A CA 1
ATOM 637 C C . SER A 1 79 ? -2.254 -0.115 -11.603 1.00 84.56 79 SER A C 1
ATOM 639 O O . SER A 1 79 ? -2.838 -0.193 -10.524 1.00 84.56 79 SER A O 1
ATOM 641 N N . LYS A 1 80 ? -2.798 -0.528 -12.758 1.00 83.44 80 LYS A N 1
ATOM 642 C CA . LYS A 1 80 ? -4.113 -1.180 -12.872 1.00 83.44 80 LYS A CA 1
ATOM 643 C C . LYS A 1 80 ? -4.121 -2.635 -12.391 1.00 83.44 80 LYS A C 1
ATOM 645 O O . LYS A 1 80 ? -5.188 -3.141 -12.088 1.00 83.44 80 LYS A O 1
ATOM 650 N N . THR A 1 81 ? -2.964 -3.303 -12.366 1.00 85.44 81 THR A N 1
ATOM 651 C CA . THR A 1 81 ? -2.841 -4.705 -11.932 1.00 85.44 81 THR A CA 1
ATOM 652 C C . THR A 1 81 ? -2.522 -4.812 -10.447 1.00 85.44 81 THR A C 1
ATOM 654 O O . THR A 1 81 ? -2.682 -5.871 -9.853 1.00 85.44 81 THR A O 1
ATOM 657 N N . VAL A 1 82 ? -2.107 -3.712 -9.818 1.00 87.88 82 VAL A N 1
ATOM 658 C CA . VAL A 1 82 ? -1.980 -3.632 -8.365 1.00 87.88 82 VAL A CA 1
ATOM 659 C C . VAL A 1 82 ? -3.379 -3.498 -7.760 1.00 87.88 82 VAL A C 1
ATOM 661 O O . VAL A 1 82 ? -4.084 -2.518 -8.016 1.00 87.88 82 VAL A O 1
ATOM 664 N N . GLU A 1 83 ? -3.773 -4.456 -6.927 1.00 85.06 83 GLU A N 1
ATOM 665 C CA . GLU A 1 83 ? -5.034 -4.462 -6.182 1.00 85.06 83 GLU A CA 1
ATOM 666 C C . GLU A 1 83 ? -4.754 -4.542 -4.681 1.00 85.06 83 GLU A C 1
ATOM 668 O O . GLU A 1 83 ? -4.863 -5.591 -4.046 1.00 85.06 83 GLU A O 1
ATOM 673 N N . GLY A 1 84 ? -4.376 -3.393 -4.117 1.00 82.88 84 GLY A N 1
ATOM 674 C CA . GLY A 1 84 ? -3.991 -3.258 -2.719 1.00 82.88 84 GLY A CA 1
ATOM 675 C C . GLY A 1 84 ? -2.684 -3.995 -2.467 1.00 82.88 84 GLY A C 1
ATOM 676 O O . GLY A 1 84 ? -1.657 -3.627 -3.029 1.00 82.88 84 GLY A O 1
ATOM 677 N N . TYR A 1 85 ? -2.767 -5.053 -1.665 1.00 91.25 85 TYR A N 1
ATOM 678 C CA . TYR A 1 85 ? -1.637 -5.857 -1.208 1.00 91.25 85 TYR A CA 1
ATOM 679 C C . TYR A 1 85 ? -1.099 -6.864 -2.231 1.00 91.25 85 TYR A C 1
ATOM 681 O O . TYR A 1 85 ? -0.014 -7.398 -2.018 1.00 91.25 85 TYR A O 1
ATOM 689 N N . ILE A 1 86 ? -1.834 -7.130 -3.319 1.00 90.69 86 ILE A N 1
ATOM 690 C CA . ILE A 1 86 ? -1.491 -8.166 -4.305 1.00 90.69 86 ILE A CA 1
ATOM 691 C C . ILE A 1 86 ? -1.435 -7.617 -5.734 1.00 90.69 86 ILE A C 1
ATOM 693 O O . ILE A 1 86 ? -1.979 -6.551 -6.041 1.00 90.69 86 ILE A O 1
ATOM 697 N N . VAL A 1 87 ? -0.807 -8.383 -6.627 1.00 89.25 87 VAL A N 1
ATOM 698 C CA . VAL A 1 87 ? -0.830 -8.146 -8.074 1.00 89.25 87 VAL A CA 1
ATOM 699 C C . VAL A 1 87 ? -1.783 -9.147 -8.727 1.00 89.25 87 VAL A C 1
ATOM 701 O O . VAL A 1 87 ? -1.591 -10.353 -8.606 1.00 89.25 87 VAL A O 1
ATOM 704 N N . ILE A 1 88 ? -2.794 -8.651 -9.439 1.00 82.88 88 ILE A N 1
ATOM 705 C CA . ILE A 1 88 ? -3.726 -9.455 -10.236 1.00 82.88 88 ILE A CA 1
ATOM 706 C C . ILE A 1 88 ? -3.383 -9.228 -11.704 1.00 82.88 88 ILE A C 1
ATOM 708 O O . ILE A 1 88 ? -3.642 -8.158 -12.257 1.00 82.88 88 ILE A O 1
ATOM 712 N N . GLU A 1 89 ? -2.773 -10.222 -12.344 1.00 71.69 89 GLU A N 1
ATOM 713 C CA . GLU A 1 89 ? -2.376 -10.115 -13.745 1.00 71.69 89 GLU A CA 1
ATOM 714 C C . GLU A 1 89 ? -2.910 -11.277 -14.586 1.00 71.69 89 GLU A C 1
ATOM 716 O O . GLU A 1 89 ? -2.773 -12.449 -14.237 1.00 71.69 89 GLU A O 1
ATOM 721 N N . SER A 1 90 ? -3.486 -10.934 -15.739 1.00 63.62 90 SER A N 1
ATOM 722 C CA . SER A 1 90 ? -3.829 -11.880 -16.799 1.00 63.62 90 SER A CA 1
ATOM 723 C C . SER A 1 90 ? -2.614 -12.129 -17.690 1.00 63.62 90 SER A C 1
ATOM 725 O O . SER A 1 90 ? -1.952 -11.184 -18.121 1.00 63.62 90 SER A O 1
ATOM 727 N N . GLN A 1 91 ? -2.352 -13.392 -18.042 1.00 58.97 91 GLN A N 1
ATOM 728 C CA . GLN A 1 91 ? -1.219 -13.761 -18.902 1.00 58.97 91 GLN A CA 1
ATOM 729 C C . GLN A 1 91 ? -1.235 -13.084 -20.287 1.00 58.97 91 GLN A C 1
ATOM 731 O O . GLN A 1 91 ? -0.187 -12.975 -20.917 1.00 58.97 91 GLN A O 1
ATOM 736 N N . LYS A 1 92 ? -2.395 -12.608 -20.762 1.00 55.47 92 LYS A N 1
ATOM 737 C CA . LYS A 1 92 ? -2.561 -12.055 -22.118 1.00 55.47 92 LYS A CA 1
ATOM 738 C C . LYS A 1 92 ? -1.983 -10.643 -22.314 1.00 55.47 92 LYS A C 1
ATOM 740 O O . LYS A 1 92 ? -1.739 -10.268 -23.454 1.00 55.47 92 LYS A O 1
ATOM 745 N N . ASP A 1 93 ? -1.709 -9.902 -21.237 1.00 56.56 93 ASP A N 1
ATOM 746 C CA . ASP A 1 93 ? -1.310 -8.480 -21.292 1.00 56.56 93 ASP A CA 1
ATOM 747 C C . ASP A 1 93 ? 0.147 -8.222 -20.853 1.00 56.56 93 ASP A C 1
ATOM 749 O O . ASP A 1 93 ? 0.541 -7.071 -20.626 1.00 56.56 93 ASP A O 1
ATOM 753 N N . ARG A 1 94 ? 0.963 -9.276 -20.716 1.00 71.69 94 ARG A N 1
ATOM 754 C CA . ARG A 1 94 ? 2.316 -9.162 -20.158 1.00 71.69 94 ARG A CA 1
ATOM 755 C C . ARG A 1 94 ? 3.267 -8.446 -21.106 1.00 71.69 94 ARG A C 1
ATOM 757 O O . ARG A 1 94 ? 3.640 -8.950 -22.163 1.00 71.69 94 ARG A O 1
ATOM 764 N N . ASN A 1 95 ? 3.686 -7.271 -20.662 1.00 79.44 95 ASN A N 1
ATOM 765 C CA . ASN A 1 95 ? 4.722 -6.466 -21.278 1.00 79.44 95 ASN A CA 1
ATOM 766 C C . ASN A 1 95 ? 6.002 -6.621 -20.455 1.00 79.44 95 ASN A C 1
ATOM 768 O O . ASN A 1 95 ? 5.961 -6.549 -19.227 1.00 79.44 95 ASN A O 1
ATOM 772 N N . TYR A 1 96 ? 7.138 -6.818 -21.117 1.00 79.56 96 TYR A N 1
ATOM 773 C CA . TYR A 1 96 ? 8.422 -7.027 -20.446 1.00 79.56 96 TYR A CA 1
ATOM 774 C C . TYR A 1 96 ? 9.362 -5.870 -20.726 1.00 79.56 96 TYR A C 1
ATOM 776 O O . TYR A 1 96 ? 9.595 -5.547 -21.886 1.00 79.56 96 TYR A O 1
ATOM 784 N N . LEU A 1 97 ? 9.924 -5.281 -19.672 1.00 79.44 97 LEU A N 1
ATOM 785 C CA . LEU A 1 97 ? 10.983 -4.292 -19.778 1.00 79.44 97 LEU A C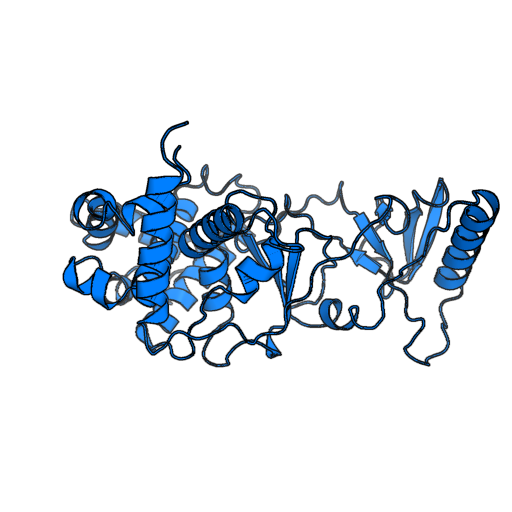A 1
ATOM 786 C C . LEU A 1 97 ? 12.321 -4.986 -20.027 1.00 79.44 97 LEU A C 1
ATOM 788 O O . LEU A 1 97 ? 12.740 -5.803 -19.209 1.00 79.44 97 LEU A O 1
ATOM 792 N N . ILE A 1 98 ? 13.004 -4.610 -21.105 1.00 75.81 98 ILE A N 1
ATOM 793 C CA . ILE A 1 98 ? 14.390 -5.021 -21.351 1.00 75.81 98 ILE A CA 1
ATOM 794 C C . ILE A 1 98 ? 15.326 -4.182 -20.468 1.00 75.81 98 ILE A C 1
ATOM 796 O O . ILE A 1 98 ? 15.282 -2.948 -20.489 1.00 75.81 98 ILE A O 1
ATOM 800 N N . LEU A 1 99 ? 16.154 -4.859 -19.677 1.00 73.06 99 LEU A N 1
ATOM 801 C CA . LEU A 1 99 ? 17.207 -4.284 -18.855 1.00 73.06 99 LEU A CA 1
ATOM 802 C C . LEU A 1 99 ? 18.543 -4.339 -19.610 1.00 73.06 99 LEU A C 1
ATOM 804 O O . LEU A 1 99 ? 18.789 -5.264 -20.371 1.00 73.06 99 LEU A O 1
ATOM 808 N N . ASN A 1 100 ? 19.408 -3.347 -19.411 1.00 68.19 100 ASN A N 1
ATOM 809 C CA . ASN A 1 100 ? 20.742 -3.314 -20.014 1.00 68.19 100 ASN A CA 1
ATOM 810 C C . ASN A 1 100 ? 21.806 -3.176 -18.925 1.00 68.19 100 ASN A C 1
ATOM 812 O O . ASN A 1 100 ? 21.571 -2.518 -17.909 1.00 68.19 100 ASN A O 1
ATOM 816 N N . ASP A 1 101 ? 22.958 -3.800 -19.151 1.00 57.50 101 ASP A N 1
ATOM 817 C CA . ASP A 1 101 ? 24.068 -3.972 -18.211 1.00 57.50 101 ASP A CA 1
ATOM 818 C C . ASP A 1 101 ? 25.312 -3.131 -18.539 1.00 57.50 101 ASP A C 1
ATOM 820 O O . ASP A 1 101 ? 26.374 -3.392 -17.990 1.00 57.50 101 ASP A O 1
ATOM 824 N N . LYS A 1 102 ? 25.208 -2.094 -19.386 1.00 52.94 102 LYS A N 1
ATOM 825 C CA . LYS A 1 102 ? 26.364 -1.316 -19.894 1.00 52.94 102 LYS A CA 1
ATOM 826 C C . LYS A 1 102 ? 27.419 -0.841 -18.851 1.00 52.94 102 LYS A C 1
ATOM 828 O O . LYS A 1 102 ? 28.528 -0.555 -19.283 1.00 52.94 102 LYS A O 1
ATOM 833 N N . ASP A 1 103 ? 27.150 -0.825 -17.535 1.00 42.06 103 ASP A N 1
ATOM 834 C CA . ASP A 1 103 ? 28.110 -0.408 -16.485 1.00 42.06 103 ASP A CA 1
ATOM 835 C C . ASP A 1 103 ? 28.636 -1.526 -15.545 1.00 42.06 103 ASP A C 1
ATOM 837 O O . ASP A 1 103 ? 29.405 -1.216 -14.636 1.00 42.06 103 ASP A O 1
ATOM 841 N N . THR A 1 104 ? 28.285 -2.814 -15.689 1.00 44.38 104 THR A N 1
ATOM 842 C CA . THR A 1 104 ? 28.809 -3.844 -14.752 1.00 44.38 104 THR A CA 1
ATOM 843 C C . THR A 1 104 ? 30.253 -4.269 -15.030 1.00 44.38 104 THR A C 1
ATOM 845 O O . THR A 1 104 ? 30.807 -5.054 -14.262 1.00 44.38 104 THR A O 1
ATOM 848 N N . GLY A 1 105 ? 30.889 -3.789 -16.106 1.00 39.56 105 GLY A N 1
ATOM 849 C CA . GLY A 1 105 ? 32.262 -4.168 -16.481 1.00 39.56 105 GLY A CA 1
ATOM 850 C C . GLY A 1 105 ? 32.436 -5.654 -16.831 1.00 39.56 105 GLY A C 1
ATOM 851 O O . GLY A 1 105 ? 33.483 -6.056 -17.333 1.00 39.56 105 GLY A O 1
ATOM 852 N N . GLN A 1 106 ? 31.403 -6.472 -16.621 1.00 43.25 106 GLN A N 1
ATOM 853 C CA . GLN A 1 106 ? 31.267 -7.784 -17.212 1.00 43.25 106 GLN A CA 1
ATOM 854 C C . GLN A 1 106 ? 30.902 -7.571 -18.674 1.00 43.25 106 GLN A C 1
ATOM 856 O O . GLN A 1 106 ? 29.866 -6.991 -18.994 1.00 43.25 106 GLN A O 1
ATOM 861 N N . SER A 1 107 ? 31.803 -8.010 -19.551 1.00 40.62 107 SER A N 1
ATOM 862 C CA . SER A 1 107 ? 31.529 -8.261 -20.963 1.00 40.62 107 SER A CA 1
ATOM 863 C C . SER A 1 107 ? 30.078 -8.720 -21.140 1.00 40.62 107 SER A C 1
ATOM 865 O O . SER A 1 107 ? 29.674 -9.718 -20.540 1.00 40.62 107 SER A O 1
ATOM 867 N N . LEU A 1 108 ? 29.298 -7.970 -21.924 1.00 49.00 108 LEU A N 1
ATOM 868 C CA . LEU A 1 108 ? 27.985 -8.392 -22.403 1.00 49.00 108 LEU A CA 1
ATOM 869 C C . LEU A 1 108 ? 28.170 -9.707 -23.172 1.00 49.00 108 LEU A C 1
ATOM 871 O O . LEU A 1 108 ? 28.422 -9.697 -24.373 1.00 49.00 108 LEU A O 1
ATOM 875 N N . SER A 1 109 ? 28.063 -10.841 -22.483 1.00 48.75 109 SER A N 1
ATOM 876 C CA . SER A 1 109 ? 28.132 -12.174 -23.088 1.00 48.75 109 SER A CA 1
ATOM 877 C C . SER A 1 109 ? 26.875 -12.515 -23.901 1.00 48.75 109 SER A C 1
ATOM 879 O O . SER A 1 109 ? 26.853 -13.519 -24.608 1.00 48.75 109 SER A O 1
ATOM 881 N N . SER A 1 110 ? 25.835 -11.676 -23.841 1.00 59.56 110 SER A N 1
ATOM 882 C CA . SER A 1 110 ? 24.600 -11.814 -24.611 1.00 59.56 110 SER A CA 1
ATOM 883 C C . SER A 1 110 ? 24.726 -11.173 -25.996 1.00 59.56 110 SER A C 1
ATOM 885 O O . SER A 1 110 ? 24.496 -9.968 -26.161 1.00 59.56 110 SER A O 1
ATOM 887 N N . ASN A 1 111 ? 25.043 -11.979 -27.012 1.00 68.56 111 ASN A N 1
ATOM 888 C CA . ASN A 1 111 ? 24.997 -11.547 -28.414 1.00 68.56 111 ASN A CA 1
ATOM 889 C C . ASN A 1 111 ? 23.600 -11.023 -28.807 1.00 68.56 111 ASN A C 1
ATOM 891 O O . ASN A 1 111 ? 23.500 -10.104 -29.614 1.00 68.56 111 ASN A O 1
ATOM 895 N N . LEU A 1 112 ? 22.524 -11.552 -28.208 1.00 78.25 112 LEU A N 1
ATOM 896 C CA . LEU A 1 112 ? 21.147 -11.208 -28.571 1.00 78.25 112 LEU A CA 1
ATOM 897 C C . LEU A 1 112 ? 20.752 -9.786 -28.151 1.00 78.25 112 LEU A C 1
ATOM 899 O O . LEU A 1 112 ? 20.299 -9.007 -28.990 1.00 78.25 112 LEU A O 1
ATOM 903 N N . LEU A 1 113 ? 20.975 -9.410 -26.884 1.00 76.56 113 LEU A N 1
ATOM 904 C CA . LEU A 1 113 ? 20.690 -8.049 -26.413 1.00 76.56 113 LEU A CA 1
ATOM 905 C C . LEU A 1 113 ? 21.517 -7.001 -27.170 1.00 76.56 113 LEU A C 1
ATOM 907 O O . LEU A 1 113 ? 20.994 -5.948 -27.528 1.00 76.56 113 LEU A O 1
ATOM 911 N N . ASN A 1 114 ? 22.795 -7.280 -27.437 1.00 75.88 114 ASN A N 1
ATOM 912 C CA . ASN A 1 114 ? 23.652 -6.354 -28.178 1.00 75.88 114 ASN A CA 1
ATOM 913 C C . ASN A 1 114 ? 23.162 -6.145 -29.612 1.00 75.88 114 ASN A C 1
ATOM 915 O O . ASN A 1 114 ? 23.085 -5.002 -30.058 1.00 75.88 114 ASN A O 1
ATOM 919 N N . ASN A 1 115 ? 22.783 -7.220 -30.307 1.00 79.31 115 ASN A N 1
ATOM 920 C CA . ASN A 1 115 ? 22.209 -7.128 -31.648 1.00 79.31 115 ASN A CA 1
ATOM 921 C C . ASN A 1 115 ? 20.916 -6.304 -31.634 1.00 79.31 115 ASN A C 1
ATOM 923 O O . ASN A 1 115 ? 20.797 -5.347 -32.394 1.00 79.31 115 ASN A O 1
ATOM 927 N N . TYR A 1 116 ? 20.016 -6.589 -30.689 1.00 79.75 116 TYR A N 1
ATOM 928 C CA . TYR A 1 116 ? 18.775 -5.836 -30.515 1.00 79.75 116 TYR A CA 1
ATOM 929 C C . TYR A 1 116 ? 19.013 -4.336 -30.301 1.00 79.75 116 TYR A C 1
ATOM 931 O O . TYR A 1 116 ? 18.347 -3.497 -30.909 1.00 79.75 116 TYR A O 1
ATOM 939 N N . LEU A 1 117 ? 19.963 -3.985 -29.429 1.00 77.00 117 LEU A N 1
ATOM 940 C CA . LEU A 1 117 ? 20.293 -2.591 -29.142 1.00 77.00 117 LEU A CA 1
ATOM 941 C C . LEU A 1 117 ? 20.910 -1.896 -30.358 1.00 77.00 117 LEU A C 1
ATOM 943 O O . LEU A 1 117 ? 20.538 -0.762 -30.636 1.00 77.00 117 LEU A O 1
ATOM 947 N N . ASN A 1 118 ? 21.788 -2.576 -31.099 1.00 78.69 118 ASN A N 1
ATOM 948 C CA . ASN A 1 118 ? 22.395 -2.036 -32.315 1.00 78.69 118 ASN A CA 1
ATOM 949 C C . ASN A 1 118 ? 21.353 -1.779 -33.416 1.00 78.69 118 ASN A C 1
ATOM 951 O O . ASN A 1 118 ? 21.426 -0.758 -34.098 1.00 78.69 118 ASN A O 1
ATOM 955 N N . GLU A 1 119 ? 20.377 -2.675 -33.577 1.00 78.88 119 GLU A N 1
ATOM 956 C CA . GLU A 1 119 ? 19.265 -2.500 -34.520 1.00 78.88 119 GLU A CA 1
ATOM 957 C C . GLU A 1 119 ? 18.365 -1.327 -34.115 1.00 78.88 119 GLU A C 1
ATOM 959 O O . GLU A 1 119 ? 18.020 -0.493 -34.952 1.00 78.88 119 GLU A O 1
ATOM 964 N N . CYS A 1 120 ? 18.055 -1.194 -32.820 1.00 76.19 120 CYS A N 1
ATOM 965 C CA . CYS A 1 120 ? 17.341 -0.025 -32.307 1.00 76.19 120 CYS A CA 1
ATOM 966 C C . CYS A 1 120 ? 18.137 1.274 -32.560 1.00 76.19 120 CYS A C 1
ATOM 968 O O . CYS A 1 120 ? 17.576 2.257 -33.041 1.00 76.19 120 CYS A O 1
ATOM 970 N N . ASP A 1 121 ? 19.445 1.273 -32.272 1.00 74.62 121 ASP A N 1
ATOM 971 C CA . ASP A 1 121 ? 20.353 2.408 -32.495 1.00 74.62 121 ASP A CA 1
ATOM 972 C C . ASP A 1 121 ? 20.414 2.827 -33.977 1.00 74.62 121 ASP A C 1
ATOM 974 O O . ASP A 1 121 ? 20.591 4.011 -34.280 1.00 74.62 121 ASP A O 1
ATOM 978 N N . ALA A 1 122 ? 20.280 1.879 -34.909 1.00 75.06 122 ALA A N 1
ATOM 979 C CA . ALA A 1 122 ? 20.259 2.157 -36.342 1.00 75.06 122 ALA A CA 1
ATOM 980 C C . ALA A 1 122 ? 18.990 2.918 -36.762 1.00 75.06 122 ALA A C 1
ATOM 982 O O . ALA A 1 122 ? 19.105 3.953 -37.422 1.00 75.06 122 ALA A O 1
ATOM 983 N N . ILE A 1 123 ? 17.810 2.475 -36.307 1.00 71.94 123 ILE A N 1
ATOM 984 C CA . ILE A 1 123 ? 16.527 3.159 -36.564 1.00 71.94 123 ILE A CA 1
ATOM 985 C C . ILE A 1 123 ? 16.575 4.605 -36.052 1.00 71.94 123 ILE A C 1
ATOM 987 O O . ILE A 1 123 ? 16.154 5.540 -36.732 1.00 71.94 123 ILE A O 1
ATOM 991 N N . ASP A 1 124 ? 17.149 4.813 -34.870 1.00 67.88 124 ASP A N 1
ATOM 992 C CA . ASP A 1 124 ? 17.187 6.131 -34.236 1.00 67.88 124 ASP A CA 1
ATOM 993 C C . ASP A 1 124 ? 18.094 7.129 -34.964 1.00 67.88 124 ASP A C 1
ATOM 995 O O . ASP A 1 124 ? 17.795 8.328 -35.023 1.00 67.88 124 ASP A O 1
ATOM 999 N N . LYS A 1 125 ? 19.199 6.644 -35.543 1.00 68.44 125 LYS A N 1
ATOM 1000 C CA . LYS A 1 125 ? 20.094 7.463 -36.373 1.00 68.44 125 LYS A CA 1
ATOM 1001 C C . LYS A 1 125 ? 19.415 7.914 -37.666 1.00 68.44 125 LYS A C 1
ATOM 1003 O O . LYS A 1 125 ? 19.646 9.047 -38.091 1.00 68.44 125 LYS A O 1
ATOM 1008 N N . GLU A 1 126 ? 18.572 7.072 -38.261 1.00 65.56 126 GLU A N 1
ATOM 1009 C CA . GLU A 1 126 ? 17.802 7.411 -39.464 1.00 65.56 126 GLU A CA 1
ATOM 1010 C C . GLU A 1 126 ? 16.695 8.436 -39.171 1.00 65.56 126 GLU A C 1
ATOM 1012 O O . GLU A 1 126 ? 16.504 9.386 -39.934 1.00 65.56 126 GLU A O 1
ATOM 1017 N N . ASP A 1 127 ? 16.035 8.324 -38.017 1.00 63.28 127 ASP A N 1
ATOM 1018 C CA . ASP A 1 127 ? 14.879 9.152 -37.653 1.00 63.28 127 ASP A CA 1
ATOM 1019 C C . ASP A 1 127 ? 15.232 10.600 -37.235 1.00 63.28 127 ASP A C 1
ATOM 1021 O O . ASP A 1 127 ? 14.327 11.410 -36.995 1.00 63.28 127 ASP A O 1
ATOM 1025 N N . LYS A 1 128 ? 16.529 10.948 -37.094 1.00 55.19 128 LYS A N 1
ATOM 1026 C CA . LYS A 1 128 ? 17.093 12.241 -36.604 1.00 55.19 128 LYS A CA 1
ATOM 1027 C C . LYS A 1 128 ? 16.508 12.781 -35.290 1.00 55.19 128 LYS A C 1
ATOM 1029 O O . LYS A 1 128 ? 16.893 13.850 -34.811 1.00 55.19 128 LYS A O 1
ATOM 1034 N N . LYS A 1 129 ? 15.583 12.061 -34.668 1.00 54.06 129 LYS A N 1
ATOM 1035 C CA . LYS A 1 129 ? 15.088 12.320 -33.327 1.00 54.06 129 LYS A CA 1
ATOM 1036 C C . LYS A 1 129 ? 16.067 11.612 -32.416 1.00 54.06 129 LYS A C 1
ATOM 1038 O O . LYS A 1 129 ? 16.086 10.393 -32.400 1.00 54.06 129 LYS A O 1
ATOM 1043 N N . SER A 1 130 ? 16.866 12.386 -31.682 1.00 46.22 130 SER A N 1
ATOM 1044 C CA . SER A 1 130 ? 17.692 11.903 -30.573 1.00 46.22 130 SER A CA 1
ATOM 1045 C C . SER A 1 130 ? 16.802 11.135 -29.595 1.00 46.22 130 SER A C 1
ATOM 1047 O O . SER A 1 130 ? 16.222 11.686 -28.658 1.00 46.22 130 SER A O 1
ATOM 1049 N N . ILE A 1 131 ? 16.627 9.848 -29.852 1.00 49.00 131 ILE A N 1
ATOM 1050 C CA . ILE A 1 131 ? 16.136 8.908 -28.876 1.00 49.00 131 ILE A CA 1
ATOM 1051 C C . ILE A 1 131 ? 17.377 8.652 -28.047 1.00 49.00 131 ILE A C 1
ATOM 1053 O O . ILE A 1 131 ? 18.241 7.830 -28.325 1.00 49.00 131 ILE A O 1
ATOM 1057 N N . SER A 1 132 ? 17.527 9.502 -27.038 1.00 43.94 132 SER A N 1
ATOM 1058 C CA . SER A 1 132 ? 18.354 9.156 -25.909 1.00 43.94 132 SER A CA 1
ATOM 1059 C C . SER A 1 132 ? 17.775 7.849 -25.389 1.00 43.94 132 SER A C 1
ATOM 1061 O O . SER A 1 132 ? 16.760 7.833 -24.687 1.00 43.94 132 SER A O 1
ATOM 1063 N N . PHE A 1 133 ? 18.424 6.746 -25.748 1.00 46.50 133 PHE A N 1
ATOM 1064 C CA . PHE A 1 133 ? 18.397 5.523 -24.984 1.00 46.50 133 PHE A CA 1
ATOM 1065 C C . PHE A 1 133 ? 18.993 5.834 -23.615 1.00 46.50 133 PHE A C 1
ATOM 1067 O O . PHE A 1 133 ? 20.050 5.339 -23.237 1.00 46.50 133 PHE A O 1
ATOM 1074 N N . SER A 1 134 ? 18.285 6.620 -22.805 1.00 41.47 134 SER A N 1
ATOM 1075 C CA . SER A 1 134 ? 18.368 6.509 -21.361 1.00 41.47 134 SER A CA 1
ATOM 1076 C C . SER A 1 134 ? 17.676 5.196 -20.977 1.00 41.47 134 SER A C 1
ATOM 1078 O O . SER A 1 134 ? 16.680 5.170 -20.252 1.00 41.47 134 SER A O 1
ATOM 1080 N N . LEU A 1 135 ? 18.210 4.106 -21.542 1.00 47.69 135 LEU A N 1
ATOM 1081 C CA . LEU A 1 135 ? 18.504 2.860 -20.870 1.00 47.69 135 LEU A CA 1
ATOM 1082 C C . LEU A 1 135 ? 18.697 3.180 -19.404 1.00 47.69 135 LEU A C 1
ATOM 1084 O O . LEU A 1 135 ? 19.389 4.151 -19.085 1.00 47.69 135 LEU A O 1
ATOM 1088 N N . LEU A 1 136 ? 18.013 2.410 -18.561 1.00 50.19 136 LEU A N 1
ATOM 1089 C CA . LEU A 1 136 ? 18.211 2.353 -17.118 1.00 50.19 136 LEU A CA 1
ATOM 1090 C C . LEU A 1 136 ? 19.580 2.916 -16.780 1.00 50.19 136 LEU A C 1
ATOM 1092 O O . LEU A 1 136 ? 20.578 2.247 -17.037 1.00 50.19 136 LEU A O 1
ATOM 1096 N N . SER A 1 137 ? 19.656 4.161 -16.295 1.00 48.94 137 SER A N 1
ATOM 1097 C CA . SER A 1 137 ? 20.942 4.598 -15.778 1.00 48.94 137 SER A CA 1
ATOM 1098 C C . SER A 1 137 ? 21.290 3.550 -14.724 1.00 48.94 137 SER A C 1
ATOM 1100 O O . SER A 1 137 ? 20.424 3.259 -13.891 1.00 48.94 137 SER A O 1
ATOM 1102 N N . PRO A 1 138 ? 22.461 2.903 -14.769 1.00 53.50 138 PRO A N 1
ATOM 1103 C CA . PRO A 1 138 ? 22.741 1.762 -13.890 1.00 53.50 138 PRO A CA 1
ATOM 1104 C C . PRO A 1 138 ? 22.553 2.091 -12.401 1.00 53.50 138 PRO A C 1
ATOM 1106 O O . PRO A 1 138 ? 22.124 1.250 -11.613 1.00 53.50 138 PRO A O 1
ATOM 1109 N N . LYS A 1 139 ? 22.626 3.390 -12.072 1.00 57.56 139 LYS A N 1
ATOM 1110 C CA . LYS A 1 139 ? 22.122 4.039 -10.847 1.00 57.56 139 LYS A CA 1
ATOM 1111 C C . LYS A 1 139 ? 20.694 3.675 -10.405 1.00 57.56 139 LYS A C 1
ATOM 1113 O O . LYS A 1 139 ? 20.319 4.047 -9.299 1.00 57.56 139 LYS A O 1
ATOM 1118 N N . ARG A 1 140 ? 19.866 3.038 -11.234 1.00 66.38 140 ARG A N 1
ATOM 1119 C CA . ARG A 1 140 ? 18.473 2.670 -10.934 1.00 66.38 140 ARG A CA 1
ATOM 1120 C C . ARG A 1 140 ? 18.161 1.197 -11.168 1.00 66.38 140 ARG A C 1
ATOM 1122 O O . ARG A 1 140 ? 17.067 0.791 -10.809 1.00 66.38 140 ARG A O 1
ATOM 1129 N N . ARG A 1 141 ? 19.064 0.394 -11.742 1.00 72.06 141 ARG A N 1
ATOM 1130 C CA . ARG A 1 141 ? 18.820 -1.051 -11.920 1.00 72.06 141 ARG A CA 1
ATOM 1131 C C . ARG A 1 141 ? 18.815 -1.788 -10.585 1.00 72.06 141 ARG A C 1
ATOM 1133 O O . ARG A 1 141 ? 17.952 -2.628 -10.368 1.00 72.06 141 ARG A O 1
ATOM 1140 N N . TRP A 1 142 ? 19.696 -1.393 -9.666 1.00 81.00 142 TRP A N 1
ATOM 1141 C CA . TRP A 1 142 ? 19.818 -2.012 -8.343 1.00 81.00 142 TRP A CA 1
ATOM 1142 C C . TRP A 1 142 ? 18.487 -2.092 -7.577 1.00 81.00 142 TRP A C 1
ATOM 1144 O O . TRP A 1 142 ? 18.278 -3.049 -6.843 1.00 81.00 142 TRP A O 1
ATOM 1154 N N . VAL A 1 143 ? 17.558 -1.141 -7.776 1.00 84.50 143 VAL A N 1
ATOM 1155 C CA . VAL A 1 143 ? 16.236 -1.198 -7.128 1.00 84.50 143 VAL A CA 1
ATOM 1156 C C . VAL A 1 143 ? 15.399 -2.357 -7.666 1.00 84.50 143 VAL A C 1
ATOM 1158 O O . VAL A 1 143 ? 14.659 -2.977 -6.917 1.00 84.50 143 VAL A O 1
ATOM 1161 N N . VAL A 1 144 ? 15.511 -2.675 -8.958 1.00 84.31 144 VAL A N 1
ATOM 1162 C CA . VAL A 1 144 ? 14.778 -3.783 -9.586 1.00 84.31 144 VAL A CA 1
ATOM 1163 C C . VAL A 1 144 ? 15.277 -5.118 -9.050 1.00 84.31 144 VAL A C 1
ATOM 1165 O O . VAL A 1 144 ? 14.461 -6.004 -8.826 1.00 84.31 144 VAL A O 1
ATOM 1168 N N . ASP A 1 145 ? 16.574 -5.210 -8.759 1.00 86.12 145 ASP A N 1
ATOM 1169 C CA . ASP A 1 145 ? 17.244 -6.414 -8.259 1.00 86.12 145 ASP A CA 1
ATOM 1170 C C . ASP A 1 145 ? 17.273 -6.514 -6.713 1.00 86.12 145 ASP A C 1
ATOM 1172 O O . ASP A 1 145 ? 17.903 -7.415 -6.143 1.00 86.12 145 ASP A O 1
ATOM 1176 N N . ALA A 1 146 ? 16.551 -5.625 -6.021 1.00 90.56 146 ALA A N 1
ATOM 1177 C CA . ALA A 1 146 ? 16.358 -5.634 -4.572 1.00 90.56 146 ALA A CA 1
ATOM 1178 C C . ALA A 1 146 ? 14.893 -5.942 -4.193 1.00 90.56 146 ALA A C 1
ATOM 1180 O O . ALA A 1 146 ? 1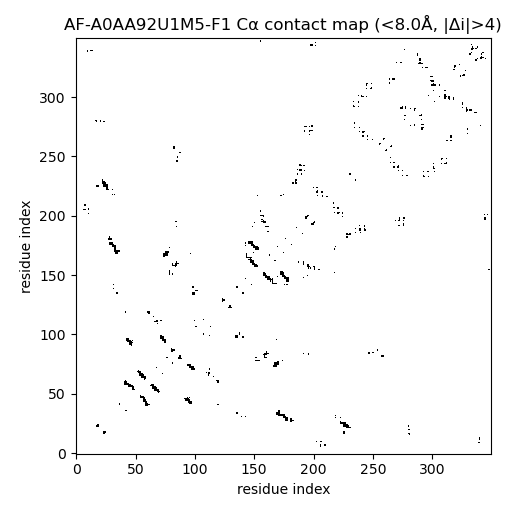3.977 -5.536 -4.928 1.00 90.56 146 ALA A O 1
ATOM 1181 N N . PRO A 1 147 ? 14.650 -6.621 -3.049 1.00 95.69 147 PRO A N 1
ATOM 1182 C CA . PRO A 1 147 ? 13.313 -6.722 -2.474 1.00 95.69 147 PRO A CA 1
ATOM 1183 C C . PRO A 1 147 ? 12.786 -5.325 -2.152 1.00 95.69 147 PRO A C 1
ATOM 1185 O O . PRO A 1 147 ? 13.490 -4.498 -1.558 1.00 95.69 147 PRO A O 1
ATOM 1188 N N . LYS A 1 148 ? 11.562 -5.027 -2.582 1.00 95.44 148 LYS A N 1
ATOM 1189 C CA . LYS A 1 148 ? 11.063 -3.646 -2.592 1.00 95.44 148 LYS A CA 1
ATOM 1190 C C . LYS A 1 148 ? 9.564 -3.555 -2.396 1.00 95.44 148 LYS A C 1
ATOM 1192 O O . LYS A 1 148 ? 8.806 -4.399 -2.854 1.00 95.44 148 LYS A O 1
ATOM 1197 N N . PHE A 1 149 ? 9.133 -2.457 -1.795 1.00 96.62 149 PHE A N 1
ATOM 1198 C CA . PHE A 1 149 ? 7.742 -2.025 -1.831 1.00 96.62 149 PHE A CA 1
ATOM 1199 C C . PHE A 1 149 ? 7.524 -1.165 -3.064 1.00 96.62 149 PHE A C 1
ATOM 1201 O O . PHE A 1 149 ? 8.298 -0.236 -3.289 1.00 96.62 149 PHE A O 1
ATOM 1208 N N . ILE A 1 150 ? 6.481 -1.439 -3.843 1.00 95.62 150 ILE A N 1
ATOM 1209 C CA . ILE A 1 150 ? 6.126 -0.658 -5.029 1.00 95.62 150 ILE A CA 1
ATOM 1210 C C . ILE A 1 150 ? 4.788 0.033 -4.777 1.00 95.62 150 ILE A C 1
ATOM 1212 O O . ILE A 1 150 ? 3.751 -0.616 -4.662 1.00 95.62 150 ILE A O 1
ATOM 1216 N N . VAL A 1 151 ? 4.816 1.364 -4.720 1.00 95.12 151 VAL A N 1
ATOM 1217 C CA . VAL A 1 151 ? 3.657 2.230 -4.497 1.00 95.12 151 VAL A CA 1
ATOM 1218 C C . VAL A 1 151 ? 3.162 2.780 -5.830 1.00 95.12 151 VAL A C 1
ATOM 1220 O O . VAL A 1 151 ? 3.864 3.514 -6.530 1.00 95.12 151 VAL A O 1
ATOM 1223 N N . SER A 1 152 ? 1.920 2.453 -6.166 1.00 91.75 152 SER A N 1
ATOM 1224 C CA . SER A 1 152 ? 1.176 3.020 -7.283 1.00 91.75 152 SER A CA 1
ATOM 1225 C C . SER A 1 152 ? 0.468 4.305 -6.857 1.00 91.75 152 SER A C 1
ATOM 1227 O O . SER A 1 152 ? -0.315 4.296 -5.906 1.00 91.75 152 SER A O 1
ATOM 1229 N N . THR A 1 153 ? 0.712 5.402 -7.580 1.00 85.56 153 THR A N 1
ATOM 1230 C CA . THR A 1 153 ? 0.158 6.733 -7.253 1.00 85.56 153 THR A CA 1
ATOM 1231 C C . THR A 1 153 ? -0.871 7.254 -8.256 1.00 85.56 153 THR A C 1
ATOM 1233 O O . THR A 1 153 ? -1.425 8.334 -8.048 1.00 85.56 153 THR A O 1
ATOM 1236 N N . SER A 1 154 ? -1.130 6.503 -9.332 1.00 73.12 154 SER A N 1
ATOM 1237 C CA . SER A 1 154 ? -2.031 6.896 -10.427 1.00 73.12 154 SER A CA 1
ATOM 1238 C C . SER A 1 154 ? -3.516 6.816 -10.072 1.00 73.12 154 SER A C 1
ATOM 1240 O O . SER A 1 154 ? -4.354 7.335 -10.802 1.00 73.12 154 SER A O 1
ATOM 1242 N N . ASN A 1 155 ? -3.845 6.116 -8.991 1.00 67.19 155 ASN A N 1
ATOM 1243 C CA . ASN A 1 155 ? -5.211 5.886 -8.553 1.00 67.19 155 ASN A CA 1
ATOM 1244 C C . ASN A 1 155 ? -5.551 6.864 -7.425 1.00 67.19 155 ASN A C 1
ATOM 1246 O O . ASN A 1 155 ? -4.662 7.350 -6.724 1.00 67.19 155 ASN A O 1
ATOM 1250 N N . GLN A 1 156 ? -6.843 7.138 -7.224 1.00 71.06 156 GLN A N 1
ATOM 1251 C CA . GLN A 1 156 ? -7.266 7.970 -6.095 1.00 71.06 156 GLN A CA 1
ATOM 1252 C C . GLN A 1 156 ? -6.863 7.319 -4.759 1.00 71.06 156 GLN A C 1
ATOM 1254 O O . GLN A 1 156 ? -6.428 8.024 -3.855 1.00 71.06 156 GLN A O 1
ATOM 1259 N N . LEU A 1 157 ? -6.996 5.987 -4.644 1.00 82.88 157 LEU A N 1
ATOM 1260 C CA . LEU A 1 157 ? -6.389 5.148 -3.599 1.00 82.88 157 LEU A CA 1
ATOM 1261 C C . LEU A 1 157 ? -4.983 4.756 -4.022 1.00 82.88 157 LEU A C 1
ATOM 1263 O O . LEU A 1 157 ? -4.822 4.068 -5.031 1.00 82.88 157 LEU A O 1
ATOM 1267 N N . CYS A 1 158 ? -3.985 5.150 -3.236 1.00 90.50 158 CYS A N 1
ATOM 1268 C CA . CYS A 1 158 ? -2.659 4.570 -3.361 1.00 90.50 158 CYS A CA 1
ATOM 1269 C C . CYS A 1 158 ? -2.749 3.068 -3.113 1.00 90.50 158 CYS A C 1
ATOM 1271 O O . CYS A 1 158 ? -3.502 2.612 -2.254 1.00 90.50 158 CYS A O 1
ATOM 1273 N N . LYS A 1 159 ? -1.971 2.307 -3.876 1.00 92.19 159 LYS A N 1
ATOM 1274 C CA . LYS A 1 159 ? -1.881 0.858 -3.709 1.00 92.19 159 LYS A CA 1
ATOM 1275 C C . LYS A 1 159 ? -0.419 0.466 -3.596 1.00 92.19 159 LYS A C 1
ATOM 1277 O O . LYS A 1 159 ? 0.404 1.012 -4.332 1.00 92.19 159 LYS A O 1
ATOM 1282 N N . CYS A 1 160 ? -0.098 -0.442 -2.688 1.00 95.44 160 CYS A N 1
ATOM 1283 C CA . CYS A 1 160 ? 1.272 -0.832 -2.391 1.00 95.44 160 CYS A CA 1
ATOM 1284 C C . CYS A 1 160 ? 1.402 -2.350 -2.295 1.00 95.44 160 CYS A C 1
ATOM 1286 O O . CYS A 1 160 ? 0.695 -2.985 -1.516 1.00 95.44 160 CYS A O 1
ATOM 1288 N N . VAL A 1 161 ? 2.354 -2.903 -3.043 1.00 95.56 161 VAL A N 1
ATOM 1289 C CA . VAL A 1 161 ? 2.707 -4.330 -3.032 1.00 95.56 161 VAL A CA 1
ATOM 1290 C C . VAL A 1 161 ? 4.150 -4.515 -2.598 1.00 95.56 161 VAL A C 1
ATOM 1292 O O . VAL A 1 161 ? 4.976 -3.616 -2.774 1.00 95.56 161 VAL A O 1
ATOM 1295 N N . TYR A 1 162 ? 4.459 -5.692 -2.061 1.00 96.56 162 TYR A N 1
ATOM 1296 C CA . TYR A 1 162 ? 5.824 -6.101 -1.763 1.00 96.56 162 TYR A CA 1
ATOM 1297 C C . TYR A 1 162 ? 6.313 -7.085 -2.827 1.00 96.56 162 TYR A C 1
ATOM 1299 O O . TYR A 1 162 ? 5.712 -8.133 -3.030 1.00 96.56 162 TYR A O 1
ATOM 1307 N N . ASP A 1 163 ? 7.390 -6.724 -3.514 1.00 95.31 163 ASP A N 1
ATOM 1308 C CA . ASP A 1 163 ? 8.067 -7.542 -4.516 1.00 95.31 163 ASP A CA 1
ATOM 1309 C C . ASP A 1 163 ? 9.303 -8.188 -3.880 1.00 95.31 163 ASP A C 1
ATOM 1311 O O . ASP A 1 163 ? 10.413 -7.656 -3.965 1.00 95.31 163 ASP A O 1
ATOM 1315 N N . GLU A 1 164 ? 9.079 -9.303 -3.182 1.00 94.31 164 GLU A N 1
ATOM 1316 C CA . GLU A 1 164 ? 10.123 -10.081 -2.501 1.00 94.31 164 GLU A CA 1
ATOM 1317 C C . GLU A 1 164 ? 11.075 -10.745 -3.502 1.00 94.31 164 GLU A C 1
ATOM 1319 O O . GLU A 1 164 ? 12.297 -10.643 -3.377 1.00 94.31 164 GLU A O 1
ATOM 1324 N N . ASP A 1 165 ? 10.498 -11.328 -4.554 1.00 91.88 165 ASP A N 1
ATOM 1325 C CA . ASP A 1 165 ? 11.195 -12.117 -5.572 1.00 91.88 165 ASP A CA 1
ATOM 1326 C C . ASP A 1 165 ? 11.886 -11.269 -6.647 1.00 91.88 165 ASP A C 1
ATOM 1328 O O . ASP A 1 165 ? 12.442 -11.810 -7.606 1.00 91.88 165 ASP A O 1
ATOM 1332 N N . LYS A 1 166 ? 11.867 -9.935 -6.509 1.00 91.25 166 LYS A N 1
ATOM 1333 C CA . LYS A 1 166 ? 12.508 -8.992 -7.448 1.00 91.25 166 LYS A CA 1
ATOM 1334 C C . LYS A 1 166 ? 11.961 -9.144 -8.872 1.00 91.25 166 LYS A C 1
ATOM 1336 O O . LYS A 1 166 ? 12.672 -8.967 -9.867 1.00 91.25 166 LYS A O 1
ATOM 1341 N N . HIS A 1 167 ? 10.690 -9.513 -8.967 1.00 89.19 167 HIS A N 1
ATOM 1342 C CA . HIS A 1 167 ? 10.046 -9.916 -10.201 1.00 89.19 167 HIS A CA 1
ATOM 1343 C C . HIS A 1 167 ? 9.764 -8.718 -11.107 1.00 89.19 167 HIS A C 1
ATOM 1345 O O . HIS A 1 167 ? 9.842 -8.831 -12.331 1.00 89.19 167 HIS A O 1
ATOM 1351 N N . TRP A 1 168 ? 9.448 -7.562 -10.521 1.00 88.62 168 TRP A N 1
ATOM 1352 C CA . TRP A 1 168 ? 8.794 -6.477 -11.243 1.00 88.62 168 TRP A CA 1
ATOM 1353 C C . TRP A 1 168 ? 9.726 -5.313 -11.584 1.00 88.62 168 TRP A C 1
ATOM 1355 O O . TRP A 1 168 ? 10.370 -4.706 -10.723 1.00 88.62 168 TRP A O 1
ATOM 1365 N N . ALA A 1 169 ? 9.689 -4.909 -12.854 1.00 87.38 169 ALA A N 1
ATOM 1366 C CA . ALA A 1 169 ? 9.981 -3.536 -13.250 1.00 87.38 169 ALA A CA 1
ATOM 1367 C C . ALA A 1 169 ? 8.705 -2.688 -13.152 1.00 87.38 169 ALA A C 1
ATOM 1369 O O . ALA A 1 169 ? 7.600 -3.212 -13.242 1.00 87.38 169 ALA A O 1
ATOM 1370 N N . PHE A 1 170 ? 8.829 -1.370 -12.994 1.00 86.31 170 PHE A N 1
ATOM 1371 C CA . PHE A 1 170 ? 7.675 -0.482 -12.808 1.00 86.31 170 PHE A CA 1
ATOM 1372 C C . PHE A 1 170 ? 7.880 0.863 -13.534 1.00 86.31 170 PHE A C 1
ATOM 1374 O O . PHE A 1 170 ? 8.993 1.402 -13.536 1.00 86.31 170 PHE A O 1
ATOM 1381 N N . PRO A 1 171 ? 6.844 1.419 -14.186 1.00 83.19 171 PRO A N 1
ATOM 1382 C CA . PRO A 1 171 ? 6.938 2.650 -14.967 1.00 83.19 171 PRO A CA 1
ATOM 1383 C C . PRO A 1 171 ? 6.874 3.917 -14.098 1.00 83.19 171 PRO A C 1
ATOM 1385 O O . PRO A 1 171 ? 6.547 3.881 -12.911 1.00 83.19 171 PRO A O 1
ATOM 1388 N N . VAL A 1 172 ? 7.154 5.074 -14.708 1.00 79.88 172 VAL A N 1
ATOM 1389 C CA . VAL A 1 172 ? 6.879 6.392 -14.102 1.00 79.88 172 VAL A CA 1
ATOM 1390 C C . VAL A 1 172 ? 5.420 6.477 -13.646 1.00 79.88 172 VAL A C 1
ATOM 1392 O O . VAL A 1 172 ? 4.517 6.028 -14.344 1.00 79.88 172 VAL A O 1
ATOM 1395 N N . GLY A 1 173 ? 5.205 7.091 -12.480 1.00 81.06 173 GLY A N 1
ATOM 1396 C CA . GLY A 1 173 ? 3.915 7.094 -11.778 1.00 81.06 173 GLY A CA 1
ATOM 1397 C C . GLY A 1 173 ? 3.826 6.008 -10.700 1.00 81.06 173 GLY A C 1
ATOM 1398 O O . GLY A 1 173 ? 2.928 6.034 -9.856 1.00 81.06 173 GLY A O 1
ATOM 1399 N N . MET A 1 174 ? 4.796 5.095 -10.675 1.00 90.12 174 MET A N 1
ATOM 1400 C CA . MET A 1 174 ? 5.032 4.176 -9.570 1.00 90.12 174 MET A CA 1
ATOM 1401 C C . MET A 1 174 ? 6.384 4.476 -8.925 1.00 90.12 174 MET A C 1
ATOM 1403 O O . MET A 1 174 ? 7.302 4.993 -9.572 1.00 90.12 174 MET A O 1
ATOM 1407 N N . TYR A 1 175 ? 6.494 4.167 -7.639 1.00 92.62 175 TYR A N 1
ATOM 1408 C CA . TYR A 1 175 ? 7.675 4.456 -6.837 1.00 92.62 175 TYR A CA 1
ATOM 1409 C C . TYR A 1 175 ? 8.066 3.234 -6.025 1.00 92.62 175 TYR A C 1
ATOM 1411 O O . TYR A 1 175 ? 7.195 2.583 -5.458 1.00 92.62 175 TYR A O 1
ATOM 1419 N N . ALA A 1 176 ? 9.361 2.946 -5.942 1.00 93.62 176 ALA A N 1
ATOM 1420 C CA . ALA A 1 176 ? 9.869 1.842 -5.145 1.00 93.62 176 ALA A CA 1
ATOM 1421 C C . ALA A 1 176 ? 10.646 2.318 -3.922 1.00 93.62 176 ALA A C 1
ATOM 1423 O O . ALA A 1 176 ? 11.420 3.277 -3.998 1.00 93.62 176 ALA A O 1
ATOM 1424 N N . MET A 1 177 ? 10.459 1.597 -2.822 1.00 94.88 177 MET A N 1
ATOM 1425 C CA . MET A 1 177 ? 11.240 1.706 -1.595 1.00 94.88 177 MET A CA 1
ATOM 1426 C C . MET A 1 177 ? 11.921 0.356 -1.343 1.00 94.88 177 MET A C 1
ATOM 1428 O O . MET A 1 177 ? 11.216 -0.619 -1.065 1.00 94.88 177 MET A O 1
ATOM 1432 N N . PRO A 1 178 ? 13.256 0.264 -1.462 1.00 94.06 178 PRO A N 1
ATOM 1433 C CA . PRO A 1 178 ? 13.998 -0.931 -1.073 1.00 94.06 178 PRO A CA 1
ATOM 1434 C C . PRO A 1 178 ? 13.755 -1.267 0.400 1.00 94.06 178 PRO A C 1
ATOM 1436 O O . PRO A 1 178 ? 13.779 -0.371 1.253 1.00 94.06 178 PRO A O 1
ATOM 1439 N N . ALA A 1 179 ? 13.510 -2.543 0.691 1.00 93.7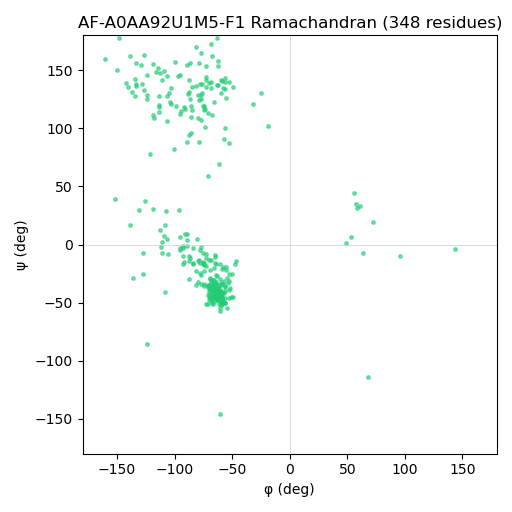5 179 ALA A N 1
ATOM 1440 C CA . ALA A 1 179 ? 13.107 -3.000 2.019 1.00 93.75 179 ALA A CA 1
ATOM 1441 C C . ALA A 1 179 ? 14.163 -2.717 3.100 1.00 93.75 179 ALA A C 1
ATOM 1443 O O . ALA A 1 179 ? 13.825 -2.322 4.212 1.00 93.75 179 ALA A O 1
ATOM 1444 N N . ASP A 1 180 ? 15.437 -2.853 2.744 1.00 91.56 180 ASP A N 1
ATOM 1445 C CA . ASP A 1 180 ? 16.611 -2.628 3.593 1.00 91.56 180 ASP A CA 1
ATOM 1446 C C . ASP A 1 180 ? 16.838 -1.155 3.971 1.00 91.56 180 ASP A C 1
ATOM 1448 O O . ASP A 1 180 ? 17.605 -0.857 4.882 1.00 91.56 180 ASP A O 1
ATOM 1452 N N . THR A 1 181 ? 16.154 -0.223 3.303 1.00 91.00 181 THR A N 1
ATOM 1453 C CA . THR A 1 181 ? 16.278 1.219 3.574 1.00 91.00 181 THR A CA 1
ATOM 1454 C C . THR A 1 181 ? 15.211 1.756 4.526 1.00 91.00 181 THR A C 1
ATOM 1456 O O . THR A 1 181 ? 15.231 2.940 4.870 1.00 91.00 181 THR A O 1
ATOM 1459 N N . LEU A 1 182 ? 14.253 0.919 4.931 1.00 91.44 182 LEU A N 1
ATOM 1460 C CA . LEU A 1 182 ? 13.171 1.289 5.842 1.00 91.44 182 LEU A CA 1
ATOM 1461 C C . LEU A 1 182 ? 13.576 1.058 7.311 1.00 91.44 182 LEU A C 1
ATOM 1463 O O . LEU A 1 182 ? 14.433 0.220 7.590 1.00 91.44 182 LEU A O 1
ATOM 1467 N N . PRO A 1 183 ? 12.976 1.788 8.273 1.00 91.50 183 PRO A N 1
ATOM 1468 C CA . PRO A 1 183 ? 13.245 1.573 9.692 1.00 91.50 183 PRO A CA 1
ATOM 1469 C C . PRO A 1 183 ? 12.988 0.124 10.119 1.00 91.50 183 PRO A C 1
ATOM 1471 O O . PRO A 1 183 ? 11.928 -0.436 9.847 1.00 91.50 183 PRO A O 1
ATOM 1474 N N . THR A 1 184 ? 13.927 -0.455 10.866 1.00 90.00 184 THR A N 1
ATOM 1475 C CA . THR A 1 184 ? 13.905 -1.869 11.291 1.00 90.00 184 THR A CA 1
ATOM 1476 C C . THR A 1 184 ? 12.744 -2.231 12.219 1.00 90.00 184 THR A C 1
ATOM 1478 O O . THR A 1 184 ? 12.432 -3.407 12.395 1.00 90.00 184 THR A O 1
ATOM 1481 N N . CYS A 1 185 ? 12.089 -1.238 12.824 1.00 89.81 185 CYS A N 1
ATOM 1482 C CA . CYS A 1 185 ? 10.895 -1.443 13.640 1.00 89.81 185 CYS A CA 1
ATOM 1483 C C . CYS A 1 185 ? 9.631 -1.723 12.809 1.00 89.81 185 CYS A C 1
ATOM 1485 O O . CYS A 1 185 ? 8.635 -2.184 13.370 1.00 89.81 185 CYS A O 1
ATOM 1487 N N . LEU A 1 186 ? 9.658 -1.459 11.499 1.00 94.12 186 LEU A N 1
ATOM 1488 C CA . LEU A 1 186 ? 8.528 -1.656 10.600 1.00 94.12 186 LEU A CA 1
ATOM 1489 C C . LEU A 1 186 ? 8.631 -3.034 9.944 1.00 94.12 186 LEU A C 1
ATOM 1491 O O . LEU A 1 186 ? 9.543 -3.303 9.165 1.00 94.12 186 LEU A O 1
ATOM 1495 N N . SER A 1 187 ? 7.677 -3.913 10.249 1.00 95.75 187 SER A N 1
ATOM 1496 C CA . SER A 1 187 ? 7.504 -5.164 9.510 1.00 95.75 187 SER A CA 1
ATOM 1497 C C . SER A 1 187 ? 7.026 -4.881 8.083 1.00 95.75 187 SER A C 1
ATOM 1499 O O . SER A 1 187 ? 6.463 -3.819 7.787 1.00 95.75 187 SER A O 1
ATOM 1501 N N . ARG A 1 188 ? 7.177 -5.870 7.196 1.00 96.38 188 ARG A N 1
ATOM 1502 C CA . ARG A 1 188 ? 6.617 -5.826 5.837 1.00 96.38 188 ARG A CA 1
ATOM 1503 C C . ARG A 1 188 ? 5.132 -5.473 5.854 1.00 96.38 188 ARG A C 1
ATOM 1505 O O . ARG A 1 188 ? 4.676 -4.627 5.088 1.00 96.38 188 ARG A O 1
ATOM 1512 N N . GLN A 1 189 ? 4.397 -6.106 6.754 1.00 97.62 189 GLN A N 1
ATOM 1513 C CA . GLN A 1 189 ? 2.964 -5.959 6.923 1.00 97.62 189 GLN A CA 1
ATOM 1514 C C . GLN A 1 189 ? 2.591 -4.527 7.304 1.00 97.62 189 GLN A C 1
ATOM 1516 O O . GLN A 1 189 ? 1.699 -3.941 6.697 1.00 97.62 189 GLN A O 1
ATOM 1521 N N . ILE A 1 190 ? 3.318 -3.917 8.240 1.00 97.62 190 ILE A N 1
ATOM 1522 C CA . ILE A 1 190 ? 3.066 -2.535 8.654 1.00 97.62 190 ILE A CA 1
ATOM 1523 C C . ILE A 1 190 ? 3.328 -1.555 7.507 1.00 97.62 190 ILE A C 1
ATOM 1525 O O . ILE A 1 190 ? 2.533 -0.640 7.298 1.00 97.62 190 ILE A O 1
ATOM 1529 N N . ILE A 1 191 ? 4.395 -1.749 6.728 1.00 97.19 191 ILE A N 1
ATOM 1530 C CA . ILE A 1 191 ? 4.663 -0.911 5.550 1.00 97.19 191 ILE A CA 1
ATOM 1531 C C . ILE A 1 191 ? 3.515 -1.016 4.542 1.00 97.19 191 ILE A C 1
ATOM 1533 O O . ILE A 1 191 ? 3.009 0.006 4.070 1.00 97.19 191 ILE A O 1
ATOM 1537 N N . LEU A 1 192 ? 3.060 -2.237 4.250 1.00 97.44 192 LEU A N 1
ATOM 1538 C CA . LEU A 1 192 ? 1.913 -2.457 3.374 1.00 97.44 192 LEU A CA 1
ATOM 1539 C C . LEU A 1 192 ? 0.642 -1.802 3.929 1.00 97.44 192 LEU A C 1
ATOM 1541 O O . LEU A 1 192 ? -0.076 -1.154 3.171 1.00 97.44 192 LEU A O 1
ATOM 1545 N N . ALA A 1 193 ? 0.374 -1.921 5.231 1.00 97.81 193 ALA A N 1
ATOM 1546 C CA . ALA A 1 193 ? -0.771 -1.290 5.880 1.00 97.81 193 ALA A CA 1
ATOM 1547 C C . ALA A 1 193 ? -0.733 0.238 5.757 1.00 97.81 193 ALA A C 1
ATOM 1549 O O . ALA A 1 193 ? -1.737 0.845 5.397 1.00 97.81 193 ALA A O 1
ATOM 1550 N N . ILE A 1 194 ? 0.426 0.860 5.995 1.00 97.38 194 ILE A N 1
ATOM 1551 C CA . ILE A 1 194 ? 0.593 2.313 5.892 1.00 97.38 194 ILE A CA 1
ATOM 1552 C C . ILE A 1 194 ? 0.298 2.786 4.466 1.00 97.38 194 ILE A C 1
ATOM 1554 O O . ILE A 1 194 ? -0.551 3.658 4.275 1.00 97.38 194 ILE A O 1
ATOM 1558 N N . TYR A 1 195 ? 0.959 2.213 3.458 1.00 96.19 195 TYR A N 1
ATOM 1559 C CA . TYR A 1 195 ? 0.871 2.719 2.084 1.00 96.19 195 TYR A CA 1
ATOM 1560 C C . TYR A 1 195 ? -0.394 2.287 1.325 1.00 96.19 195 TYR A C 1
ATOM 1562 O O . TYR A 1 195 ? -0.702 2.893 0.299 1.00 96.19 195 TYR A O 1
ATOM 1570 N N . ASN A 1 196 ? -1.146 1.300 1.829 1.00 95.50 196 ASN A N 1
ATOM 1571 C CA . ASN A 1 196 ? -2.504 0.988 1.360 1.00 95.50 196 ASN A CA 1
ATOM 1572 C C . ASN A 1 196 ? -3.605 1.699 2.169 1.00 95.50 196 ASN A C 1
ATOM 1574 O O . ASN A 1 196 ? -4.780 1.565 1.837 1.00 95.50 196 ASN A O 1
ATOM 1578 N N . SER A 1 197 ? -3.260 2.458 3.216 1.00 95.69 197 SER A N 1
ATOM 1579 C CA . SER A 1 197 ? -4.263 3.114 4.057 1.00 95.69 197 SER A CA 1
ATOM 1580 C C . SER A 1 197 ? -4.951 4.297 3.374 1.00 95.69 197 SER A C 1
ATOM 1582 O O . SER A 1 197 ? -4.375 5.031 2.551 1.00 95.69 197 SER A O 1
ATOM 1584 N N . LYS A 1 198 ? -6.176 4.571 3.825 1.00 94.38 198 LYS A N 1
ATOM 1585 C CA . LYS A 1 198 ? -6.892 5.816 3.529 1.00 94.38 198 LYS A CA 1
ATOM 1586 C C . LYS A 1 198 ? -6.126 7.045 4.019 1.00 94.38 198 LYS A C 1
ATOM 1588 O O . LYS A 1 198 ? -6.125 8.062 3.330 1.00 94.38 198 LYS A O 1
ATOM 1593 N N . LEU A 1 199 ? -5.423 6.955 5.154 1.00 95.19 199 LEU A N 1
ATOM 1594 C CA . LEU A 1 199 ? -4.612 8.061 5.679 1.00 95.19 199 LEU A CA 1
ATOM 1595 C C . LEU A 1 199 ? -3.527 8.494 4.692 1.00 95.19 199 LEU A C 1
ATOM 1597 O O . LEU A 1 199 ? -3.425 9.680 4.376 1.00 95.19 199 LEU A O 1
ATOM 1601 N N . PHE A 1 200 ? -2.729 7.547 4.199 1.00 94.88 200 PHE A N 1
ATOM 1602 C CA . PHE A 1 200 ? -1.657 7.864 3.260 1.00 94.88 200 PHE A CA 1
ATOM 1603 C C . PHE A 1 200 ? -2.213 8.455 1.961 1.00 94.88 200 PHE A C 1
ATOM 1605 O O . PHE A 1 200 ? -1.729 9.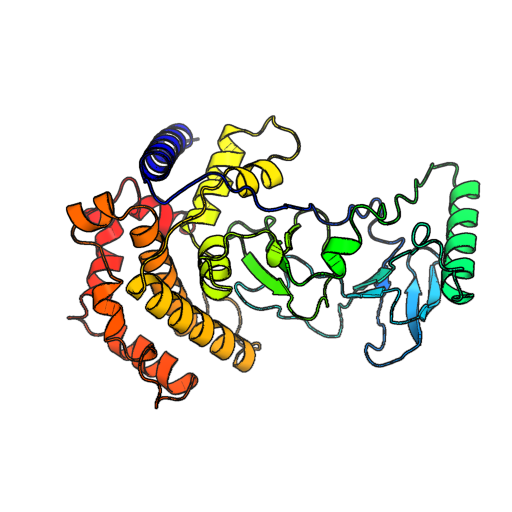479 1.473 1.00 94.88 200 PHE A O 1
ATOM 1612 N N . SER A 1 201 ? -3.275 7.851 1.432 1.00 93.62 201 SER A N 1
ATOM 1613 C CA . SER A 1 201 ? -3.898 8.310 0.194 1.00 93.62 201 SER A CA 1
ATOM 1614 C C . SER A 1 201 ? -4.517 9.712 0.334 1.00 93.62 201 SER A C 1
ATOM 1616 O O . SER A 1 201 ? -4.330 10.557 -0.545 1.00 93.62 201 SER A O 1
ATOM 1618 N N . PHE A 1 202 ? -5.168 10.000 1.469 1.00 92.44 202 PHE A N 1
ATOM 1619 C CA . PHE A 1 202 ? -5.687 11.331 1.799 1.00 92.44 202 PHE A CA 1
ATOM 1620 C C . PHE A 1 202 ? -4.552 12.353 1.877 1.00 92.44 202 PHE A C 1
ATOM 1622 O O . PHE A 1 202 ? -4.604 13.396 1.224 1.00 92.44 202 PHE A O 1
ATOM 1629 N N . TYR A 1 203 ? -3.501 12.038 2.643 1.00 92.56 203 TYR A N 1
ATOM 1630 C CA . TYR A 1 203 ? -2.348 12.917 2.814 1.00 92.56 203 TYR A CA 1
ATOM 1631 C C . TYR A 1 203 ? -1.706 13.255 1.473 1.00 92.56 203 TYR A C 1
ATOM 1633 O O . TYR A 1 203 ? -1.475 14.428 1.192 1.00 92.56 203 TYR A O 1
ATOM 1641 N N . LYS A 1 204 ? -1.436 12.244 0.637 1.00 91.69 204 LYS A N 1
ATOM 1642 C CA . LYS A 1 204 ? -0.843 12.441 -0.688 1.00 91.69 204 LYS A CA 1
ATOM 1643 C C . LYS A 1 204 ? -1.689 13.402 -1.513 1.00 91.69 204 LYS A C 1
ATOM 1645 O O . LYS A 1 204 ? -1.150 14.348 -2.078 1.00 91.69 204 LYS A O 1
ATOM 1650 N N . MET A 1 205 ? -2.998 13.159 -1.588 1.00 90.12 205 MET A N 1
ATOM 1651 C CA . MET A 1 205 ? -3.900 13.984 -2.385 1.00 90.12 205 MET A CA 1
ATOM 1652 C C . MET A 1 205 ? -3.867 15.447 -1.926 1.00 90.12 205 MET A C 1
ATOM 1654 O O . MET A 1 205 ? -3.758 16.351 -2.753 1.00 90.12 205 MET A O 1
ATOM 1658 N N . GLU A 1 206 ? -3.940 15.695 -0.621 1.00 89.25 206 GLU A N 1
ATOM 1659 C CA . GLU A 1 206 ? -3.914 17.057 -0.083 1.00 89.25 206 GLU A CA 1
ATOM 1660 C C . GLU A 1 206 ? -2.536 17.718 -0.217 1.00 89.25 206 GLU A C 1
ATOM 1662 O O . GLU A 1 206 ? -2.446 18.894 -0.576 1.00 89.25 206 GLU A O 1
ATOM 1667 N N . TYR A 1 207 ? -1.455 16.954 -0.051 1.00 90.31 207 TYR A N 1
ATOM 1668 C CA . TYR A 1 207 ? -0.098 17.418 -0.321 1.00 90.31 207 TYR A CA 1
ATOM 1669 C C . TYR A 1 207 ? 0.045 17.867 -1.780 1.00 90.31 207 TYR A C 1
ATOM 1671 O O . TYR A 1 207 ? 0.541 18.959 -2.050 1.00 90.31 207 TYR A O 1
ATOM 1679 N N . GLU A 1 208 ? -0.427 17.058 -2.727 1.00 89.06 208 GLU A N 1
ATOM 1680 C CA . GLU A 1 208 ? -0.376 17.365 -4.158 1.00 89.06 208 GLU A CA 1
ATOM 1681 C C . GLU A 1 208 ? -1.187 18.607 -4.512 1.00 89.06 208 GLU A C 1
ATOM 1683 O O . GLU A 1 208 ? -0.745 19.422 -5.321 1.00 89.06 208 GLU A O 1
ATOM 1688 N N . LYS A 1 209 ? -2.352 18.792 -3.879 1.00 88.38 209 LYS A N 1
ATOM 1689 C CA . LYS A 1 209 ? -3.162 20.005 -4.041 1.00 88.38 209 LYS A CA 1
ATOM 1690 C C . LYS A 1 209 ? -2.444 21.247 -3.517 1.00 88.38 209 LYS A C 1
ATOM 1692 O O . LYS A 1 209 ? -2.486 22.279 -4.186 1.00 88.38 209 LYS A O 1
ATOM 1697 N N . ALA A 1 210 ? -1.773 21.147 -2.373 1.00 87.62 210 ALA A N 1
ATOM 1698 C CA . ALA A 1 210 ? -1.017 22.254 -1.794 1.00 87.62 210 ALA A CA 1
ATOM 1699 C C . ALA A 1 210 ? 0.239 22.614 -2.615 1.00 87.62 210 ALA A C 1
ATOM 1701 O O . ALA A 1 210 ? 0.623 23.779 -2.666 1.00 87.62 210 ALA A O 1
ATOM 1702 N N . HIS A 1 211 ? 0.836 21.642 -3.315 1.00 87.12 211 HIS A N 1
ATOM 1703 C CA . HIS A 1 211 ? 2.123 21.791 -4.007 1.00 87.12 211 HIS A CA 1
ATOM 1704 C C . HIS A 1 211 ? 2.022 21.579 -5.531 1.00 87.12 211 HIS A C 1
ATOM 1706 O O . HIS A 1 211 ? 2.982 21.163 -6.173 1.00 87.12 211 HIS A O 1
ATOM 1712 N N . ARG A 1 212 ? 0.876 21.897 -6.156 1.00 82.44 212 ARG A N 1
ATOM 1713 C CA . ARG A 1 212 ? 0.608 21.639 -7.596 1.00 82.44 212 ARG A CA 1
ATOM 1714 C C . ARG A 1 212 ? 1.660 22.185 -8.569 1.00 82.44 212 ARG A C 1
ATOM 1716 O O . ARG A 1 212 ? 1.756 21.699 -9.691 1.00 82.44 212 ARG A O 1
ATOM 1723 N N . LYS A 1 213 ? 2.401 23.226 -8.179 1.00 85.50 213 LYS A N 1
ATOM 1724 C CA . LYS A 1 213 ? 3.437 23.862 -9.013 1.00 85.50 213 LYS A CA 1
ATOM 1725 C C . LYS A 1 213 ? 4.812 23.197 -8.877 1.00 85.50 213 LYS A C 1
ATOM 1727 O O . LYS A 1 213 ? 5.714 23.519 -9.648 1.00 85.50 213 LYS A O 1
ATOM 1732 N N . GLU A 1 214 ? 4.992 22.298 -7.914 1.00 85.19 214 GLU A N 1
ATOM 1733 C CA . GLU A 1 214 ? 6.267 21.632 -7.679 1.00 85.19 214 GLU A CA 1
ATOM 1734 C C . GLU A 1 214 ? 6.522 20.518 -8.694 1.00 85.19 214 GLU A C 1
ATOM 1736 O O . GLU A 1 214 ? 5.653 19.710 -9.035 1.00 85.19 214 GLU A O 1
ATOM 1741 N N . LYS A 1 215 ? 7.767 20.441 -9.171 1.00 83.19 215 LYS A N 1
ATOM 1742 C CA . LYS A 1 215 ? 8.210 19.314 -9.993 1.00 83.19 215 LYS A CA 1
ATOM 1743 C C . LYS A 1 215 ? 8.266 18.058 -9.124 1.00 83.19 215 LYS A C 1
ATOM 1745 O O . LYS A 1 215 ? 8.754 18.104 -8.002 1.00 83.19 215 LYS A O 1
ATOM 1750 N N . CYS A 1 216 ? 7.833 16.923 -9.674 1.00 83.88 216 CYS A N 1
ATOM 1751 C CA . CYS A 1 216 ? 7.865 15.623 -8.992 1.00 83.88 216 CYS A CA 1
ATOM 1752 C C . CYS A 1 216 ? 7.023 15.563 -7.700 1.00 83.88 216 CYS A C 1
ATOM 1754 O O . CYS A 1 216 ? 7.371 14.822 -6.783 1.00 83.88 216 CYS A O 1
ATOM 1756 N N . VAL A 1 217 ? 5.901 16.286 -7.636 1.00 87.75 217 VAL A N 1
ATOM 1757 C CA . VAL A 1 217 ? 5.049 16.380 -6.435 1.00 87.75 217 VAL A CA 1
ATOM 1758 C C . VAL A 1 217 ? 4.640 15.022 -5.837 1.00 87.75 217 VAL A C 1
ATOM 1760 O O . VAL A 1 217 ? 4.662 14.860 -4.622 1.00 87.75 217 VAL A O 1
ATOM 1763 N N . HIS A 1 218 ? 4.373 14.006 -6.665 1.00 88.81 218 HIS A N 1
ATOM 1764 C CA . HIS A 1 218 ? 4.055 12.646 -6.204 1.00 88.81 218 HIS A CA 1
ATOM 1765 C C . HIS A 1 218 ? 5.204 12.006 -5.403 1.00 88.81 218 HIS A C 1
ATOM 1767 O O . HIS A 1 218 ? 4.983 11.366 -4.376 1.00 88.81 218 HIS A O 1
ATOM 1773 N N . PHE A 1 219 ? 6.448 12.213 -5.850 1.00 89.75 219 PHE A N 1
ATOM 1774 C CA . PHE A 1 219 ? 7.646 11.751 -5.147 1.00 89.75 219 PHE A CA 1
ATOM 1775 C C . PHE A 1 219 ? 7.794 12.478 -3.808 1.00 89.75 219 PHE A C 1
ATOM 1777 O O . PHE A 1 219 ? 8.037 11.850 -2.778 1.00 89.75 219 PHE A O 1
ATOM 1784 N N . ALA A 1 220 ? 7.621 13.803 -3.823 1.00 90.94 220 ALA A N 1
ATOM 1785 C CA . ALA A 1 220 ? 7.723 14.639 -2.634 1.00 90.94 220 ALA A CA 1
ATOM 1786 C C . ALA A 1 220 ? 6.654 14.282 -1.588 1.00 90.94 220 ALA A C 1
ATOM 1788 O O . ALA A 1 220 ? 6.971 14.233 -0.402 1.00 90.94 220 ALA A O 1
ATOM 1789 N N . ALA A 1 221 ? 5.434 13.948 -2.016 1.00 91.75 221 ALA A N 1
ATOM 1790 C CA . ALA A 1 221 ? 4.350 13.520 -1.136 1.00 91.75 221 ALA A CA 1
ATOM 1791 C C . ALA A 1 221 ? 4.687 12.220 -0.384 1.00 91.75 221 ALA A C 1
ATOM 1793 O O . ALA A 1 221 ? 4.550 12.175 0.837 1.00 91.75 221 ALA A O 1
ATOM 1794 N N . ILE A 1 222 ? 5.192 11.190 -1.080 1.00 93.25 222 ILE A N 1
ATOM 1795 C CA . ILE A 1 222 ? 5.632 9.931 -0.443 1.00 93.25 222 ILE A CA 1
ATOM 1796 C C . ILE A 1 222 ? 6.786 10.199 0.528 1.00 93.25 222 ILE A C 1
ATOM 1798 O O . ILE A 1 222 ? 6.787 9.719 1.659 1.00 93.25 222 ILE A O 1
ATOM 1802 N N . LYS A 1 223 ? 7.773 10.988 0.092 1.00 91.62 223 LYS A N 1
ATOM 1803 C CA . LYS A 1 223 ? 8.980 11.272 0.873 1.00 91.62 223 LYS A CA 1
ATOM 1804 C C . LYS A 1 223 ? 8.703 12.137 2.108 1.00 91.62 223 LYS A C 1
ATOM 1806 O O . LYS A 1 223 ? 9.405 12.019 3.108 1.00 91.62 223 LYS A O 1
ATOM 1811 N N . SER A 1 224 ? 7.691 12.998 2.039 1.00 91.44 224 SER A N 1
ATOM 1812 C CA . SER A 1 224 ? 7.288 13.883 3.138 1.00 91.44 224 SER A CA 1
ATOM 1813 C C . SER A 1 224 ? 6.355 13.215 4.140 1.00 91.44 224 SER A C 1
ATOM 1815 O O . SER A 1 224 ? 6.175 13.755 5.230 1.00 91.44 224 SER A O 1
ATOM 1817 N N . PHE A 1 225 ? 5.754 12.073 3.792 1.00 93.62 225 PHE A N 1
ATOM 1818 C CA . PHE A 1 225 ? 4.858 11.363 4.691 1.00 93.62 225 PHE A CA 1
ATOM 1819 C C . PHE A 1 225 ? 5.631 10.836 5.913 1.00 93.62 225 PHE A C 1
ATOM 1821 O O . PHE A 1 225 ? 6.606 10.097 5.740 1.00 93.62 225 PHE A O 1
ATOM 1828 N N . PRO A 1 226 ? 5.235 11.204 7.146 1.00 93.31 226 PRO A N 1
ATOM 1829 C CA . PRO A 1 226 ? 5.893 10.714 8.349 1.00 93.31 226 PRO A CA 1
ATOM 1830 C C . PRO A 1 226 ? 5.769 9.195 8.493 1.00 93.31 226 PRO A C 1
ATOM 1832 O O . PRO A 1 226 ? 4.692 8.628 8.297 1.00 93.31 226 PRO A O 1
ATOM 1835 N N . ILE A 1 227 ? 6.857 8.538 8.887 1.00 93.62 227 ILE A N 1
ATOM 1836 C CA . ILE A 1 227 ? 6.878 7.099 9.176 1.00 93.62 227 ILE A CA 1
ATOM 1837 C C . ILE A 1 227 ? 7.200 6.853 10.653 1.00 93.62 227 ILE A C 1
ATOM 1839 O O . ILE A 1 227 ? 7.928 7.654 11.251 1.00 93.62 227 ILE A O 1
ATOM 1843 N N . PRO A 1 228 ? 6.681 5.774 11.263 1.00 93.19 228 PRO A N 1
ATOM 1844 C CA . PRO A 1 228 ? 7.009 5.446 12.640 1.00 93.19 228 PRO A CA 1
ATOM 1845 C C . PRO A 1 228 ? 8.458 4.966 12.773 1.00 93.19 228 PRO A C 1
ATOM 1847 O O . PRO A 1 228 ? 8.936 4.170 11.969 1.00 93.19 228 PRO A O 1
ATOM 1850 N N . TYR A 1 229 ? 9.133 5.417 13.827 1.00 91.06 229 TYR A N 1
ATOM 1851 C CA . TYR A 1 229 ? 10.437 4.915 14.276 1.00 91.06 229 TYR A CA 1
ATOM 1852 C C . TYR A 1 229 ? 10.325 4.054 15.538 1.00 91.06 229 TYR A C 1
ATOM 1854 O O . TYR A 1 229 ? 11.283 3.391 15.929 1.00 91.06 229 TYR A O 1
ATOM 1862 N N . TYR A 1 230 ? 9.140 4.009 16.140 1.00 91.94 230 TYR A N 1
ATOM 1863 C CA . TYR A 1 230 ? 8.798 3.108 17.227 1.00 91.94 230 TYR A CA 1
ATOM 1864 C C . TYR A 1 230 ? 7.366 2.604 17.041 1.00 91.94 230 TYR A C 1
ATOM 1866 O O . TYR A 1 230 ? 6.462 3.382 16.737 1.00 91.94 230 TYR A O 1
ATOM 1874 N N . ILE A 1 231 ? 7.169 1.301 17.238 1.00 93.38 231 ILE A N 1
ATOM 1875 C CA . ILE A 1 231 ? 5.863 0.641 17.246 1.00 93.38 231 ILE A CA 1
ATOM 1876 C C . ILE A 1 231 ? 5.859 -0.346 18.407 1.00 93.38 231 ILE A C 1
ATOM 1878 O O . ILE A 1 231 ? 6.798 -1.125 18.569 1.00 93.38 231 ILE A O 1
ATOM 1882 N N . ASN A 1 232 ? 4.810 -0.304 19.227 1.00 93.38 232 ASN A N 1
ATOM 1883 C CA . ASN A 1 232 ? 4.672 -1.244 20.332 1.00 93.38 232 ASN A CA 1
ATOM 1884 C C . ASN A 1 232 ? 4.205 -2.630 19.843 1.00 93.38 232 ASN A C 1
ATOM 1886 O O . ASN A 1 232 ? 3.694 -2.793 18.733 1.00 93.38 232 ASN A O 1
ATOM 1890 N N . ASN A 1 233 ? 4.342 -3.634 20.707 1.00 94.62 233 ASN A N 1
ATOM 1891 C CA . ASN A 1 233 ? 4.045 -5.018 20.341 1.00 94.62 233 ASN A CA 1
ATOM 1892 C C . ASN A 1 233 ? 2.568 -5.269 20.006 1.00 94.62 233 ASN A C 1
ATOM 1894 O O . ASN A 1 233 ? 2.301 -6.092 19.137 1.00 94.62 233 ASN A O 1
ATOM 1898 N N . GLU A 1 234 ? 1.616 -4.574 20.643 1.00 95.31 234 GLU A N 1
ATOM 1899 C CA . GLU A 1 234 ? 0.187 -4.751 20.337 1.00 95.31 234 GLU A CA 1
ATOM 1900 C C . GLU A 1 234 ? -0.126 -4.308 18.904 1.00 95.31 234 GLU A C 1
ATOM 1902 O O . GLU A 1 234 ? -0.733 -5.060 18.143 1.00 95.31 234 GLU A O 1
ATOM 1907 N N . PHE A 1 235 ? 0.341 -3.118 18.509 1.00 96.06 235 PHE A N 1
ATOM 1908 C CA . PHE A 1 235 ? 0.170 -2.617 17.144 1.00 96.06 235 PHE A CA 1
ATOM 1909 C C . PHE A 1 235 ? 0.796 -3.554 16.126 1.00 96.06 235 PHE A C 1
ATOM 1911 O O . PHE A 1 235 ? 0.153 -3.888 15.133 1.00 96.06 235 PHE A O 1
ATOM 1918 N N . ARG A 1 236 ? 2.037 -3.979 16.386 1.00 95.81 236 ARG A N 1
ATOM 1919 C CA . ARG A 1 236 ? 2.748 -4.897 15.502 1.00 95.81 236 ARG A CA 1
ATOM 1920 C C . ARG A 1 236 ? 1.976 -6.198 15.336 1.00 95.81 236 ARG A C 1
ATOM 1922 O O . ARG A 1 236 ? 1.687 -6.592 14.21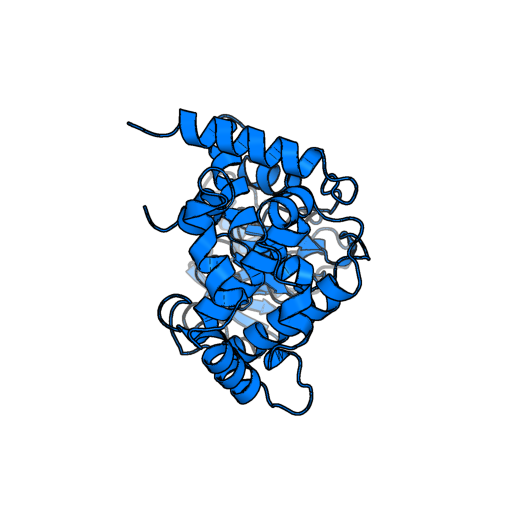8 1.00 95.81 236 ARG A O 1
ATOM 1929 N N . PHE A 1 237 ? 1.572 -6.822 16.438 1.00 96.00 237 PHE A N 1
ATOM 1930 C CA . PHE A 1 237 ? 0.892 -8.110 16.397 1.00 96.00 237 PHE A CA 1
ATOM 1931 C C . PHE A 1 237 ? -0.466 -8.034 15.684 1.00 96.00 237 PHE A C 1
ATOM 1933 O O . PHE A 1 237 ? -0.775 -8.905 14.874 1.00 96.00 237 PHE A O 1
ATOM 1940 N N . VAL A 1 238 ? -1.254 -6.982 15.926 1.00 98.12 238 VAL A N 1
ATOM 1941 C CA . VAL A 1 238 ? -2.550 -6.790 15.256 1.00 98.12 238 VAL A CA 1
ATOM 1942 C C . VAL A 1 238 ? -2.380 -6.516 13.762 1.00 98.12 238 VAL A C 1
ATOM 1944 O O . VAL A 1 238 ? -3.033 -7.171 12.951 1.00 98.12 238 VAL A O 1
ATOM 1947 N N . LEU A 1 239 ? -1.515 -5.568 13.385 1.00 97.88 239 LEU A N 1
ATOM 1948 C CA . LEU A 1 239 ? -1.315 -5.205 11.979 1.00 97.88 239 LEU A CA 1
ATOM 1949 C C . LEU A 1 239 ? -0.692 -6.350 11.180 1.00 97.88 239 LEU A C 1
ATOM 1951 O O . LEU A 1 239 ? -1.154 -6.612 10.073 1.00 97.88 239 LEU A O 1
ATOM 1955 N N . ASP A 1 240 ? 0.292 -7.054 11.747 1.00 97.31 240 ASP A N 1
ATOM 1956 C CA . ASP A 1 240 ? 0.931 -8.194 11.089 1.00 97.31 240 ASP A CA 1
ATOM 1957 C C . ASP A 1 240 ? -0.116 -9.271 10.755 1.00 97.31 240 ASP A C 1
ATOM 1959 O O . ASP A 1 240 ? -0.258 -9.657 9.595 1.00 97.31 240 ASP A O 1
ATOM 1963 N N . ASN A 1 241 ? -0.945 -9.672 11.729 1.00 97.31 241 ASN A N 1
ATOM 1964 C CA . ASN A 1 241 ? -1.973 -10.693 11.502 1.00 97.31 241 ASN A CA 1
ATOM 1965 C C . ASN A 1 241 ? -3.090 -10.225 10.553 1.00 97.31 241 ASN A C 1
ATOM 1967 O O . ASN A 1 241 ? -3.545 -11.019 9.729 1.00 97.31 241 ASN A O 1
ATOM 1971 N N . LEU A 1 242 ? -3.544 -8.967 10.639 1.00 97.38 242 LEU A N 1
ATOM 1972 C CA . LEU A 1 242 ? -4.563 -8.438 9.720 1.00 97.38 242 LEU A CA 1
ATOM 1973 C C . LEU A 1 242 ? -4.074 -8.454 8.271 1.00 97.38 242 LEU A C 1
ATOM 1975 O O . LEU A 1 242 ? -4.807 -8.882 7.379 1.00 97.38 242 LEU A O 1
ATOM 1979 N N . VAL A 1 243 ? -2.844 -7.986 8.045 1.00 97.12 243 VAL A N 1
ATOM 1980 C CA . VAL A 1 243 ? -2.273 -7.882 6.700 1.00 97.12 243 VAL A CA 1
ATOM 1981 C C . VAL A 1 243 ? -1.962 -9.260 6.133 1.00 97.12 243 VAL A C 1
ATOM 1983 O O . VAL A 1 243 ? -2.316 -9.524 4.990 1.00 97.12 243 VAL A O 1
ATOM 1986 N N . ASP A 1 244 ? -1.378 -10.167 6.915 1.00 96.00 244 ASP A N 1
ATOM 1987 C CA . ASP A 1 244 ? -1.135 -11.534 6.441 1.00 96.00 244 ASP A CA 1
ATOM 1988 C C . ASP A 1 244 ? -2.450 -12.245 6.093 1.00 96.00 244 ASP A C 1
ATOM 1990 O O . ASP A 1 244 ? -2.553 -12.891 5.050 1.00 96.00 244 ASP A O 1
ATOM 1994 N N . THR A 1 245 ? -3.491 -12.060 6.914 1.00 95.75 245 THR A N 1
ATOM 1995 C CA . THR A 1 245 ? -4.816 -12.644 6.658 1.00 95.75 245 THR A CA 1
ATOM 1996 C C . THR A 1 245 ? -5.432 -12.098 5.367 1.00 95.75 245 THR A C 1
ATOM 1998 O O . THR A 1 245 ? -5.905 -12.880 4.543 1.00 95.75 245 THR A O 1
ATOM 2001 N N . ILE A 1 246 ? -5.419 -10.774 5.149 1.00 93.06 246 ILE A N 1
ATOM 2002 C CA . ILE A 1 246 ? -6.029 -10.179 3.947 1.00 93.06 246 ILE A CA 1
ATOM 2003 C C . ILE A 1 246 ? -5.226 -10.481 2.675 1.00 93.06 246 ILE A C 1
ATOM 2005 O O . ILE A 1 246 ? -5.831 -10.690 1.625 1.00 93.06 246 ILE A O 1
ATOM 2009 N N . VAL A 1 247 ? -3.891 -10.544 2.760 1.00 93.31 247 VAL A N 1
ATOM 2010 C CA . VAL A 1 247 ? -3.018 -10.947 1.644 1.00 93.31 247 VAL A CA 1
ATOM 2011 C C . VAL A 1 247 ? -3.360 -12.369 1.222 1.00 93.31 247 VAL A C 1
ATOM 2013 O O . VAL A 1 247 ? -3.786 -12.572 0.086 1.00 93.31 247 VAL A O 1
ATOM 2016 N N . ALA A 1 248 ? -3.285 -13.327 2.151 1.00 92.62 248 ALA A N 1
ATOM 2017 C CA . ALA A 1 248 ? -3.547 -14.734 1.862 1.00 92.62 248 ALA A CA 1
ATOM 2018 C C . ALA A 1 248 ? -4.973 -14.957 1.324 1.00 92.62 248 ALA A C 1
ATOM 2020 O O . ALA A 1 248 ? -5.183 -15.712 0.372 1.00 92.62 248 ALA A O 1
ATOM 2021 N N . TYR A 1 249 ? -5.959 -14.249 1.884 1.00 91.69 249 TYR A N 1
ATOM 2022 C CA . TYR A 1 249 ? -7.335 -14.280 1.394 1.00 91.69 249 TYR A CA 1
ATOM 2023 C C . TYR A 1 249 ? -7.461 -13.791 -0.044 1.00 91.69 249 TYR A C 1
ATOM 2025 O O . TYR A 1 249 ? -8.117 -14.440 -0.859 1.00 91.69 249 TYR A O 1
ATOM 2033 N N . ARG A 1 250 ? -6.816 -12.672 -0.380 1.00 87.81 250 ARG A N 1
ATOM 2034 C CA . ARG A 1 250 ? -6.879 -12.083 -1.720 1.00 87.81 250 ARG A CA 1
ATOM 2035 C C . ARG A 1 250 ? -6.115 -12.902 -2.753 1.00 87.81 250 ARG A C 1
ATOM 2037 O O . ARG A 1 250 ? -6.582 -12.992 -3.881 1.00 87.81 250 ARG A O 1
ATOM 2044 N N . GLU A 1 251 ? -4.994 -13.517 -2.390 1.00 88.31 251 GLU A N 1
ATOM 2045 C CA . GLU A 1 251 ? -4.252 -14.411 -3.288 1.00 88.31 251 GLU A CA 1
ATOM 2046 C C . GLU A 1 251 ? -5.110 -15.615 -3.698 1.00 88.31 251 GLU A C 1
ATOM 2048 O O . GLU A 1 251 ? -5.254 -15.893 -4.893 1.00 88.31 251 GLU A O 1
ATOM 2053 N N . LYS A 1 252 ? -5.768 -16.260 -2.723 1.00 87.00 252 LYS A N 1
ATOM 2054 C CA . LYS A 1 252 ? -6.670 -17.399 -2.966 1.00 87.00 252 LYS A CA 1
ATOM 2055 C C . LYS A 1 252 ? -7.929 -17.002 -3.746 1.00 87.00 252 LYS A C 1
ATOM 2057 O O . LYS A 1 252 ? -8.434 -17.790 -4.539 1.00 87.00 252 LYS A O 1
ATOM 2062 N N . ASN A 1 253 ? -8.412 -15.775 -3.550 1.00 82.44 253 ASN A N 1
ATOM 2063 C CA . ASN A 1 253 ? -9.641 -15.248 -4.148 1.00 82.44 253 ASN A CA 1
ATOM 2064 C C . ASN A 1 253 ? -9.379 -14.206 -5.249 1.00 82.44 253 ASN A C 1
ATOM 2066 O O . ASN A 1 253 ? -10.198 -13.319 -5.479 1.00 82.44 253 ASN A O 1
ATOM 2070 N N . SER A 1 254 ? -8.245 -14.292 -5.944 1.00 71.56 254 SER A N 1
ATOM 2071 C CA . SER A 1 254 ? -7.797 -13.286 -6.924 1.00 71.56 254 SER A CA 1
ATOM 2072 C C . SER A 1 254 ? -8.694 -13.153 -8.167 1.00 71.56 254 SER A C 1
ATOM 2074 O O . SER A 1 254 ? -8.547 -12.203 -8.935 1.00 71.56 254 SER A O 1
ATOM 2076 N N . THR A 1 255 ? -9.662 -14.058 -8.353 1.00 64.06 255 THR A N 1
ATOM 2077 C CA . THR A 1 255 ? -10.733 -13.957 -9.360 1.00 64.06 255 THR A CA 1
ATOM 2078 C C . THR A 1 255 ? -11.929 -13.118 -8.903 1.00 64.06 255 THR A C 1
ATOM 2080 O O . THR A 1 255 ? -12.748 -12.727 -9.733 1.00 64.06 255 THR A O 1
ATOM 2083 N N . ILE A 1 256 ? -12.066 -12.861 -7.598 1.00 57.00 256 ILE A N 1
ATOM 2084 C CA . ILE A 1 256 ? -13.094 -11.980 -7.037 1.00 57.00 256 ILE A CA 1
ATOM 2085 C C . ILE A 1 256 ? -12.657 -10.540 -7.315 1.00 57.00 256 ILE A C 1
ATOM 2087 O O . ILE A 1 256 ? -11.502 -10.195 -7.068 1.00 57.00 256 ILE A O 1
ATOM 2091 N N . GLY A 1 257 ? -13.567 -9.726 -7.860 1.00 55.16 257 GLY A N 1
ATOM 2092 C CA . GLY A 1 257 ? -13.305 -8.381 -8.374 1.00 55.16 257 GLY A CA 1
ATOM 2093 C C . GLY A 1 257 ? -12.764 -7.362 -7.357 1.00 55.16 257 GLY A C 1
ATOM 2094 O O . GLY A 1 257 ? -11.942 -7.646 -6.477 1.00 55.16 257 GLY A O 1
ATOM 2095 N N . SER A 1 258 ? -13.153 -6.099 -7.518 1.00 60.88 258 SER A N 1
ATOM 2096 C CA . SER A 1 258 ? -12.571 -5.008 -6.726 1.00 60.88 258 SER A CA 1
ATOM 2097 C C . SER A 1 258 ? -12.831 -5.172 -5.215 1.00 60.88 258 SER A C 1
ATOM 2099 O O . SER A 1 258 ? -13.801 -5.806 -4.802 1.00 60.88 258 SER A O 1
ATOM 2101 N N . PHE A 1 259 ? -12.013 -4.537 -4.360 1.00 61.03 259 PHE A N 1
ATOM 2102 C CA . PHE A 1 259 ? -12.218 -4.509 -2.895 1.00 61.03 259 PHE A CA 1
ATOM 2103 C C . PHE A 1 259 ? -13.637 -4.100 -2.466 1.00 61.03 259 PHE A C 1
ATOM 2105 O O . PHE A 1 259 ? -14.060 -4.437 -1.368 1.00 61.03 259 PHE A O 1
ATOM 2112 N N . LYS A 1 260 ? -14.366 -3.347 -3.301 1.00 59.66 260 LYS A N 1
ATOM 2113 C CA . LYS A 1 260 ? -15.736 -2.902 -3.007 1.00 59.66 260 LYS A CA 1
ATOM 2114 C C . LYS A 1 260 ? -16.776 -4.005 -3.208 1.00 59.66 260 LYS A C 1
ATOM 2116 O O . LYS A 1 260 ? -17.834 -3.955 -2.586 1.00 59.66 260 LYS A O 1
ATOM 2121 N N . GLU A 1 261 ? -16.493 -4.969 -4.076 1.00 67.88 261 GLU A N 1
ATOM 2122 C CA . GLU A 1 261 ? -17.381 -6.100 -4.355 1.00 67.88 261 GLU A CA 1
ATOM 2123 C C . GLU A 1 261 ? -17.222 -7.191 -3.294 1.00 67.88 261 GLU A C 1
ATOM 2125 O O . GLU A 1 261 ? -18.207 -7.798 -2.871 1.00 67.88 261 GLU A O 1
ATOM 2130 N N . ASP A 1 262 ? -16.001 -7.372 -2.782 1.00 84.75 262 ASP A N 1
ATOM 2131 C CA . ASP A 1 262 ? -15.737 -8.261 -1.657 1.00 84.75 262 ASP A CA 1
ATOM 2132 C C . ASP A 1 262 ? -15.922 -7.539 -0.315 1.00 84.75 262 ASP A C 1
ATOM 2134 O O . ASP A 1 262 ? -15.007 -6.924 0.240 1.00 84.75 262 ASP A O 1
ATOM 2138 N N . ARG A 1 263 ? -17.128 -7.661 0.250 1.00 87.31 263 ARG A N 1
ATOM 2139 C CA . ARG A 1 263 ? -17.455 -7.070 1.556 1.00 87.31 263 ARG A CA 1
ATOM 2140 C C . ARG A 1 263 ? -16.509 -7.522 2.670 1.00 87.31 263 ARG A C 1
ATOM 2142 O O . ARG A 1 263 ? -16.226 -6.721 3.558 1.00 87.31 263 ARG A O 1
ATOM 2149 N N . LYS A 1 264 ? -16.029 -8.770 2.666 1.00 91.06 264 LYS A N 1
ATOM 2150 C CA . LYS A 1 264 ? -15.143 -9.266 3.729 1.00 91.06 264 LYS A CA 1
ATOM 2151 C C . LYS A 1 264 ? -13.798 -8.547 3.654 1.00 91.06 264 LYS A C 1
ATOM 2153 O O . LYS A 1 264 ? -13.359 -7.984 4.656 1.00 91.06 264 LYS A O 1
ATOM 2158 N N . ALA A 1 265 ? -13.206 -8.480 2.460 1.00 89.31 265 ALA A N 1
ATOM 2159 C CA . ALA A 1 265 ? -11.966 -7.740 2.232 1.00 89.31 265 ALA A CA 1
ATOM 2160 C C . ALA A 1 265 ? -12.123 -6.245 2.551 1.00 89.31 265 ALA A 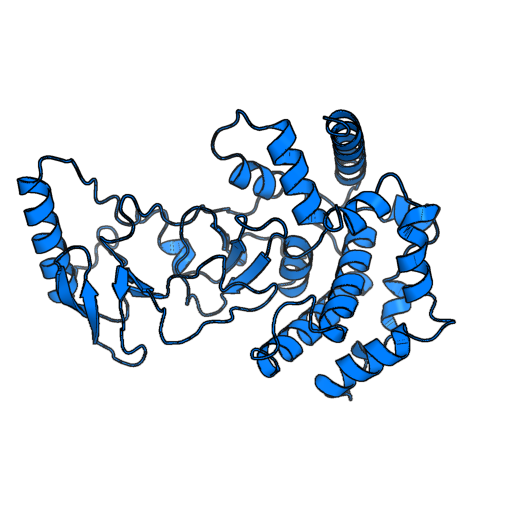C 1
ATOM 2162 O O . ALA A 1 265 ? -11.248 -5.665 3.193 1.00 89.31 265 ALA A O 1
ATOM 2163 N N . TYR A 1 266 ? -13.254 -5.636 2.171 1.00 90.81 266 TYR A N 1
ATOM 2164 C CA . TYR A 1 266 ? -13.572 -4.251 2.520 1.00 90.81 266 TYR A CA 1
ATOM 2165 C C . TYR A 1 266 ? -13.493 -4.020 4.033 1.00 90.81 266 TYR A C 1
ATOM 2167 O O . TYR A 1 266 ? -12.749 -3.156 4.483 1.00 90.81 266 TYR A O 1
ATOM 2175 N N . TYR A 1 267 ? -14.206 -4.810 4.842 1.00 93.12 267 TYR A N 1
ATOM 2176 C CA . TYR A 1 267 ? -14.201 -4.602 6.292 1.00 93.12 267 TYR A CA 1
ATOM 2177 C C . TYR A 1 267 ? -12.853 -4.914 6.943 1.00 93.12 267 TYR A C 1
ATOM 2179 O O . TYR A 1 267 ? -12.498 -4.256 7.916 1.00 93.12 267 TYR A O 1
ATOM 2187 N N . PHE A 1 268 ? -12.077 -5.859 6.409 1.00 94.56 268 PHE A N 1
ATOM 2188 C CA . PHE A 1 268 ? -10.698 -6.059 6.857 1.00 94.56 268 PHE A CA 1
ATOM 2189 C C . PHE A 1 268 ? -9.829 -4.824 6.594 1.00 94.56 268 PHE A C 1
ATOM 2191 O O . PHE A 1 268 ? -9.089 -4.405 7.484 1.00 94.56 268 PHE A O 1
ATOM 2198 N N . GLN A 1 269 ? -9.965 -4.194 5.424 1.00 94.62 269 GLN A N 1
ATOM 2199 C CA . GLN A 1 269 ? -9.286 -2.930 5.137 1.00 94.62 269 GLN A CA 1
ATOM 2200 C C . GLN A 1 269 ? -9.709 -1.824 6.116 1.00 94.62 269 GLN A C 1
ATOM 2202 O O . GLN A 1 269 ? -8.854 -1.088 6.603 1.00 94.62 269 GLN A O 1
ATOM 2207 N N . GLU A 1 270 ? -10.993 -1.744 6.478 1.00 95.19 270 GLU A N 1
ATOM 2208 C CA . GLU A 1 270 ? -11.475 -0.766 7.467 1.00 95.19 270 GLU A CA 1
ATOM 2209 C C . GLU A 1 270 ? -10.841 -0.980 8.851 1.00 95.19 270 GLU A C 1
ATOM 2211 O O . GLU A 1 270 ? -10.522 -0.012 9.543 1.00 95.19 270 GLU A O 1
ATOM 2216 N N . LEU A 1 271 ? -10.622 -2.237 9.262 1.00 97.88 271 LEU A N 1
ATOM 2217 C CA . LEU A 1 271 ? -9.903 -2.546 10.503 1.00 97.88 271 LEU A CA 1
ATOM 2218 C C . LEU A 1 271 ? -8.447 -2.073 10.438 1.00 97.88 271 LEU A C 1
ATOM 2220 O O . LEU A 1 271 ? -7.963 -1.464 11.394 1.00 97.88 271 LEU A O 1
ATOM 2224 N N . ILE A 1 272 ? -7.775 -2.300 9.306 1.00 97.94 272 ILE A N 1
ATOM 2225 C CA . ILE A 1 272 ? -6.405 -1.827 9.079 1.00 97.94 272 ILE A CA 1
ATOM 2226 C C . ILE A 1 272 ? -6.357 -0.295 9.135 1.00 97.94 272 ILE A C 1
ATOM 2228 O O . ILE A 1 272 ? -5.518 0.255 9.847 1.00 97.94 272 ILE A O 1
ATOM 2232 N N . ASP A 1 273 ? -7.281 0.403 8.470 1.00 97.75 273 ASP A N 1
ATOM 2233 C CA . ASP A 1 273 ? -7.355 1.867 8.503 1.00 97.75 273 ASP A CA 1
ATOM 2234 C C . ASP A 1 273 ? -7.543 2.399 9.929 1.00 97.75 273 ASP A C 1
ATOM 2236 O O . ASP A 1 273 ? -6.855 3.338 10.331 1.00 97.75 273 ASP A O 1
ATOM 2240 N N . MET A 1 274 ? -8.402 1.769 10.736 1.00 98.19 274 MET A N 1
ATOM 2241 C CA . MET A 1 274 ? -8.577 2.149 12.141 1.00 98.19 274 MET A CA 1
ATOM 2242 C C . MET A 1 274 ? -7.304 1.956 12.970 1.00 98.19 274 MET A C 1
ATOM 2244 O O . MET A 1 274 ? -6.981 2.812 13.800 1.00 98.19 274 MET A O 1
ATOM 2248 N N . CYS A 1 275 ? -6.555 0.873 12.741 1.00 98.38 275 CYS A N 1
ATOM 2249 C CA . CYS A 1 275 ? -5.249 0.674 13.366 1.00 98.38 275 CYS A CA 1
ATOM 2250 C C . CYS A 1 275 ? -4.249 1.753 12.931 1.00 98.38 275 CYS A C 1
ATOM 2252 O O . CYS A 1 275 ? -3.543 2.303 13.773 1.00 98.38 275 CYS A O 1
ATOM 2254 N N . ILE A 1 276 ? -4.214 2.118 11.647 1.00 98.06 276 ILE A N 1
ATOM 2255 C CA . ILE A 1 276 ? -3.344 3.192 11.153 1.00 98.06 276 ILE A CA 1
ATOM 2256 C C . ILE A 1 276 ? -3.735 4.546 11.762 1.00 98.06 276 ILE A C 1
ATOM 2258 O O . ILE A 1 276 ? -2.862 5.304 12.183 1.00 98.06 276 ILE A O 1
ATOM 2262 N N . TYR A 1 277 ? -5.026 4.845 11.909 1.00 97.44 277 TYR A N 1
ATOM 2263 C CA . TYR A 1 277 ? -5.469 6.063 12.592 1.00 97.44 277 TYR A CA 1
ATOM 2264 C C . TYR A 1 277 ? -5.020 6.097 14.052 1.00 97.44 277 TYR A C 1
ATOM 2266 O O . TYR A 1 277 ? -4.566 7.134 14.529 1.00 97.44 277 TYR A O 1
ATOM 2274 N N . GLU A 1 278 ? -5.111 4.977 14.769 1.00 97.19 278 GLU A N 1
ATOM 2275 C CA . GLU A 1 278 ? -4.641 4.897 16.153 1.00 97.19 278 GLU A CA 1
ATOM 2276 C C . GLU A 1 278 ? -3.122 5.038 16.263 1.00 97.19 278 GLU A C 1
ATOM 2278 O O . GLU A 1 278 ? -2.644 5.703 17.180 1.00 97.19 278 GLU A O 1
ATOM 2283 N N . LEU A 1 279 ? -2.373 4.494 15.302 1.00 96.69 279 LEU A N 1
ATOM 2284 C CA . LEU A 1 279 ? -0.914 4.587 15.262 1.00 96.69 279 LEU A CA 1
ATOM 2285 C C . LEU A 1 279 ? -0.446 6.036 15.075 1.00 96.69 279 LEU A C 1
ATOM 2287 O O . LEU A 1 279 ? 0.479 6.492 15.751 1.00 96.69 279 LEU A O 1
ATOM 2291 N N . TYR A 1 280 ? -1.099 6.767 14.172 1.00 96.50 280 TYR A N 1
ATOM 2292 C CA . TYR A 1 280 ? -0.715 8.132 13.812 1.00 96.50 280 TYR A CA 1
ATOM 2293 C C . TYR A 1 280 ? -1.336 9.201 14.715 1.00 96.50 280 TYR A C 1
ATOM 2295 O O . TYR A 1 280 ? -0.720 10.242 14.943 1.00 96.50 280 TYR A O 1
ATOM 2303 N N . PHE A 1 281 ? -2.521 8.942 15.271 1.00 95.25 281 PHE A N 1
ATOM 2304 C CA . PHE A 1 281 ? -3.307 9.911 16.037 1.00 95.25 281 PHE A CA 1
ATOM 2305 C C . PHE A 1 281 ? -3.693 9.394 17.428 1.00 95.25 281 PHE A C 1
ATOM 2307 O O . PHE A 1 281 ? -4.793 9.675 17.908 1.00 95.25 281 PHE A O 1
ATOM 2314 N N . ALA A 1 282 ? -2.805 8.659 18.104 1.00 92.69 282 ALA A N 1
ATOM 2315 C CA . ALA A 1 282 ? -3.092 7.990 19.379 1.00 92.69 282 ALA A CA 1
ATOM 2316 C C . ALA A 1 282 ? -3.763 8.897 20.429 1.00 92.69 282 ALA A C 1
ATOM 2318 O O . ALA A 1 282 ? -4.754 8.505 21.047 1.00 92.69 282 ALA A O 1
ATOM 2319 N N . GLY A 1 283 ? -3.268 10.129 20.611 1.00 92.38 283 GLY A N 1
ATOM 2320 C CA . GLY A 1 283 ? -3.857 11.093 21.549 1.00 92.38 283 GLY A CA 1
ATOM 2321 C C . GLY A 1 283 ? -5.293 11.482 21.180 1.00 92.38 283 GLY A C 1
ATOM 2322 O O . GLY A 1 283 ? -6.181 11.480 22.034 1.00 92.38 283 GLY A O 1
ATOM 2323 N N . HIS A 1 284 ? -5.545 11.745 19.895 1.00 94.00 284 HIS A N 1
ATOM 2324 C CA . HIS A 1 284 ? -6.872 12.088 19.376 1.00 94.00 284 HIS A CA 1
ATOM 2325 C C . HIS A 1 284 ? -7.839 10.899 19.445 1.00 94.00 284 HIS A C 1
ATOM 2327 O O . HIS A 1 284 ? -8.973 11.048 19.899 1.00 94.00 284 HIS A O 1
ATOM 2333 N N . MET A 1 285 ? -7.381 9.707 19.063 1.00 94.94 285 MET A N 1
ATOM 2334 C CA . MET A 1 285 ? -8.153 8.463 19.130 1.00 94.94 285 MET A CA 1
ATOM 2335 C C . MET A 1 285 ? -8.534 8.112 20.572 1.00 94.94 285 MET A C 1
ATOM 2337 O O . MET A 1 285 ? -9.674 7.726 20.832 1.00 94.94 285 MET A O 1
ATOM 2341 N N . ARG A 1 286 ? -7.624 8.316 21.533 1.00 94.94 286 ARG A N 1
ATOM 2342 C CA . ARG A 1 286 ? -7.898 8.119 22.963 1.00 94.94 286 ARG A CA 1
ATOM 2343 C C . ARG A 1 286 ? -8.907 9.133 23.495 1.00 94.94 286 ARG A C 1
ATOM 2345 O O . ARG A 1 286 ? -9.902 8.727 24.090 1.00 94.94 286 ARG A O 1
ATOM 2352 N N . LYS A 1 287 ? -8.686 10.430 23.244 1.00 95.94 287 LYS A N 1
ATOM 2353 C CA . LYS A 1 287 ? -9.564 11.521 23.708 1.00 95.94 287 LYS A CA 1
ATOM 2354 C C . LYS A 1 287 ? -11.012 11.340 23.244 1.00 95.94 287 LYS A C 1
ATOM 2356 O O . LYS A 1 287 ? -11.932 11.634 23.996 1.00 95.94 287 LYS A O 1
ATOM 2361 N N . ASN A 1 288 ? -11.208 10.823 22.032 1.00 96.25 288 ASN A N 1
ATOM 2362 C CA . ASN A 1 288 ? -12.532 10.623 21.438 1.00 96.25 288 ASN A CA 1
ATOM 2363 C C . ASN A 1 288 ? -13.092 9.197 21.629 1.00 96.25 288 ASN A C 1
ATOM 2365 O O . ASN A 1 288 ? -14.153 8.873 21.092 1.00 96.25 288 ASN A O 1
ATOM 2369 N N . ASN A 1 289 ? -12.414 8.341 22.408 1.00 96.50 289 ASN A N 1
ATOM 2370 C CA . ASN A 1 289 ? -12.806 6.950 22.671 1.00 96.50 289 ASN A CA 1
ATOM 2371 C C . ASN A 1 289 ? -12.996 6.109 21.384 1.00 96.50 289 ASN A C 1
ATOM 2373 O O . ASN A 1 289 ? -13.968 5.359 21.242 1.00 96.50 289 ASN A O 1
ATOM 2377 N N . LEU A 1 290 ? -12.058 6.250 20.443 1.00 97.56 290 LEU A N 1
ATOM 2378 C CA . LEU A 1 290 ? -12.064 5.621 19.116 1.00 97.56 290 LEU A CA 1
ATOM 2379 C C . LEU A 1 290 ? -10.984 4.541 18.924 1.00 97.56 290 LEU A C 1
ATOM 2381 O O . LEU A 1 290 ? -11.020 3.858 17.908 1.00 97.56 290 LEU A O 1
ATOM 2385 N N . GLY A 1 291 ? -10.050 4.356 19.867 1.00 97.44 291 GLY A N 1
ATOM 2386 C CA . GLY A 1 291 ? -8.997 3.328 19.758 1.00 97.44 291 GLY A CA 1
ATOM 2387 C C . GLY A 1 291 ? -9.561 1.916 19.563 1.00 97.44 291 GLY A C 1
ATOM 2388 O O . GLY A 1 291 ? -10.591 1.589 20.137 1.00 97.44 291 GLY A O 1
ATOM 2389 N N . VAL A 1 292 ? -8.930 1.059 18.771 1.00 97.75 292 VAL A N 1
ATOM 2390 C CA . VAL A 1 292 ? -9.402 -0.293 18.427 1.00 97.75 292 VAL A CA 1
ATOM 2391 C C . VAL A 1 292 ? -8.368 -1.386 18.685 1.00 97.75 292 VAL A C 1
ATOM 2393 O O . VAL A 1 292 ? -8.772 -2.517 18.942 1.00 97.75 292 VAL A O 1
ATOM 2396 N N . VAL A 1 293 ? -7.067 -1.075 18.680 1.00 97.81 293 VAL A N 1
ATOM 2397 C CA . VAL A 1 293 ? -5.978 -2.071 18.665 1.00 97.81 293 VAL A CA 1
ATOM 2398 C C . VAL A 1 293 ? -6.075 -3.041 19.836 1.00 97.81 293 VAL A C 1
ATOM 2400 O O . VAL A 1 293 ? -6.159 -4.250 19.633 1.00 97.81 293 VAL A O 1
ATOM 2403 N N . HIS A 1 294 ? -6.215 -2.525 21.056 1.00 96.62 294 HIS A N 1
ATOM 2404 C CA . HIS A 1 294 ? -6.351 -3.374 22.240 1.00 96.62 294 HIS A CA 1
ATOM 2405 C C . HIS A 1 294 ? -7.596 -4.289 22.195 1.00 96.62 294 HIS A C 1
ATOM 2407 O O . HIS A 1 294 ? -7.600 -5.382 22.755 1.00 96.62 294 HIS A O 1
ATOM 2413 N N . LYS A 1 295 ? -8.681 -3.870 21.526 1.00 96.75 295 LYS A N 1
ATOM 2414 C CA . LYS A 1 295 ? -9.886 -4.705 21.356 1.00 96.75 295 LYS A CA 1
ATOM 2415 C C . LYS A 1 295 ? -9.685 -5.778 20.285 1.00 96.75 295 LYS A C 1
ATOM 2417 O O . LYS A 1 295 ? -10.204 -6.880 20.438 1.00 96.75 295 LYS A O 1
ATOM 2422 N N . LEU A 1 296 ? -8.921 -5.466 19.241 1.00 97.81 296 LEU A N 1
ATOM 2423 C CA . LEU A 1 296 ? -8.614 -6.375 18.138 1.00 97.81 296 LEU A CA 1
ATOM 2424 C C . LEU A 1 296 ? -7.698 -7.533 18.543 1.00 97.81 296 LEU A C 1
ATOM 2426 O O . LEU A 1 296 ? -7.782 -8.591 17.936 1.00 97.81 296 LEU A O 1
ATOM 2430 N N . MET A 1 297 ? -6.936 -7.403 19.632 1.00 96.25 297 MET A N 1
ATOM 2431 C CA . MET A 1 297 ? -6.165 -8.511 20.221 1.00 96.25 297 MET A CA 1
ATOM 2432 C C . MET A 1 297 ? -7.008 -9.753 20.564 1.00 96.25 297 MET A C 1
ATOM 2434 O O . MET A 1 297 ? -6.457 -10.835 20.739 1.00 96.25 297 MET A O 1
ATOM 2438 N N . LYS A 1 298 ? -8.335 -9.606 20.684 1.00 94.19 298 LYS A N 1
ATOM 2439 C CA . LYS A 1 298 ? -9.285 -10.691 20.984 1.00 94.19 298 LYS A CA 1
ATOM 2440 C C . LYS A 1 298 ? -10.167 -11.076 19.790 1.00 94.19 298 LYS A C 1
ATOM 2442 O O . LYS A 1 298 ? -11.147 -11.793 19.971 1.00 94.19 298 LYS A O 1
ATOM 2447 N N . ALA A 1 299 ? -9.900 -10.534 18.606 1.00 96.38 299 ALA A N 1
ATOM 2448 C CA . ALA A 1 299 ? -10.706 -10.796 17.422 1.00 96.38 299 ALA A CA 1
ATOM 2449 C C . ALA A 1 299 ? -10.354 -12.159 16.787 1.00 96.38 299 ALA A C 1
ATOM 2451 O O . ALA A 1 299 ? -9.226 -12.626 16.955 1.00 96.38 299 ALA A O 1
ATOM 2452 N N . PRO A 1 300 ? -11.274 -12.786 16.028 1.00 96.69 300 PRO A N 1
ATOM 2453 C CA . PRO A 1 300 ? -11.066 -14.136 15.493 1.00 96.69 300 PRO A CA 1
ATOM 2454 C C . PRO A 1 300 ? -9.826 -14.301 14.606 1.00 96.69 300 PRO A C 1
ATOM 2456 O O . PRO A 1 300 ? -9.161 -15.326 14.693 1.00 96.69 300 PRO A O 1
ATOM 2459 N N . PHE A 1 301 ? -9.433 -13.287 13.824 1.00 95.44 301 PHE A N 1
ATOM 2460 C CA . PHE A 1 301 ? -8.221 -13.355 12.990 1.00 95.44 301 PHE A CA 1
ATOM 2461 C C . PHE A 1 301 ? -6.919 -13.566 13.790 1.00 95.44 301 PHE A C 1
ATOM 2463 O O . PHE A 1 301 ? -5.909 -13.976 13.218 1.00 95.44 301 PHE A O 1
ATOM 2470 N N . MET A 1 302 ? -6.938 -13.321 15.107 1.00 95.50 302 MET A N 1
ATOM 2471 C CA . MET A 1 302 ? -5.820 -13.594 16.015 1.00 95.50 302 MET A CA 1
ATOM 2472 C C . MET A 1 302 ? -5.697 -15.078 16.388 1.00 95.50 302 MET A C 1
ATOM 2474 O O . MET A 1 302 ? -4.660 -15.488 16.916 1.00 95.50 302 MET A O 1
ATOM 2478 N N . ASN A 1 303 ? -6.736 -15.885 16.153 1.00 94.19 303 ASN A N 1
ATOM 2479 C CA . ASN A 1 303 ? -6.729 -17.304 16.481 1.00 94.19 303 ASN A CA 1
ATOM 2480 C C . ASN A 1 303 ? -5.835 -18.072 15.497 1.00 94.19 303 ASN A C 1
ATOM 2482 O O . ASN A 1 303 ? -6.110 -18.119 14.303 1.00 94.19 303 ASN A O 1
ATOM 2486 N N . LYS A 1 304 ? -4.760 -18.686 15.996 1.00 90.88 304 LYS A N 1
ATOM 2487 C CA . LYS A 1 304 ? -3.796 -19.432 15.172 1.00 90.88 304 LYS A CA 1
ATOM 2488 C C . LYS A 1 304 ? -4.313 -20.788 14.689 1.00 90.88 304 LYS A C 1
ATOM 2490 O O . LYS A 1 304 ? -3.723 -21.329 13.763 1.00 90.88 304 LYS A O 1
ATOM 2495 N N . GLU A 1 305 ? -5.359 -21.318 15.313 1.00 92.81 305 GLU A N 1
ATOM 2496 C CA . GLU A 1 305 ? -5.943 -22.620 14.966 1.00 92.81 305 GLU A CA 1
ATOM 2497 C C . GLU A 1 305 ? -6.887 -22.533 13.765 1.00 92.81 305 GLU A C 1
ATOM 2499 O O . GLU A 1 305 ? -7.107 -23.532 13.089 1.00 92.81 305 GLU A O 1
ATOM 2504 N N . LEU A 1 306 ? -7.420 -21.340 13.486 1.00 91.00 306 LEU A N 1
ATOM 2505 C CA . LEU A 1 306 ? -8.277 -21.111 12.331 1.00 91.00 306 LEU A CA 1
ATOM 2506 C C . LEU A 1 306 ? -7.447 -21.029 11.056 1.00 91.00 306 LEU A C 1
ATOM 2508 O O . LEU A 1 306 ? -6.408 -20.352 11.009 1.00 91.00 306 LEU A O 1
ATOM 2512 N N . ASP A 1 307 ? -7.958 -21.656 10.002 1.00 92.06 307 ASP A N 1
ATOM 2513 C CA . ASP A 1 307 ? -7.439 -21.427 8.667 1.00 92.06 307 ASP A CA 1
ATOM 2514 C C . ASP A 1 307 ? -7.757 -19.997 8.192 1.00 92.06 307 ASP A C 1
ATOM 2516 O O . ASP A 1 307 ? -8.439 -19.209 8.852 1.00 92.06 307 ASP A O 1
ATOM 2520 N N . MET A 1 308 ? -7.205 -19.617 7.044 1.00 90.94 308 MET A N 1
ATOM 2521 C CA . MET A 1 308 ? -7.381 -18.263 6.530 1.00 90.94 308 MET A CA 1
ATOM 2522 C C . MET A 1 308 ? -8.851 -17.934 6.195 1.00 90.94 308 MET A C 1
ATOM 2524 O O . MET A 1 308 ? -9.291 -16.817 6.479 1.00 90.94 308 MET A O 1
ATOM 2528 N N . GLU A 1 309 ? -9.613 -18.858 5.603 1.00 90.12 309 GLU A N 1
ATOM 2529 C CA . GLU A 1 309 ? -10.997 -18.579 5.194 1.00 90.12 309 GLU A CA 1
ATOM 2530 C C . GLU A 1 309 ? -11.905 -18.428 6.410 1.00 90.12 309 GLU A C 1
ATOM 2532 O O . GLU A 1 309 ? -12.708 -17.486 6.462 1.00 90.12 309 GLU A O 1
ATOM 2537 N N . ASP A 1 310 ? -11.701 -19.279 7.413 1.00 93.69 310 ASP A N 1
ATOM 2538 C CA . ASP A 1 310 ? -12.383 -19.224 8.698 1.00 93.69 310 ASP A CA 1
ATOM 2539 C C . ASP A 1 310 ? -12.022 -17.942 9.447 1.00 93.69 310 ASP A C 1
ATOM 2541 O O . ASP A 1 310 ? -12.917 -17.215 9.882 1.00 93.69 310 ASP A O 1
ATOM 2545 N N . LYS A 1 311 ? -10.736 -17.556 9.500 1.00 95.19 311 LYS A N 1
ATOM 2546 C CA . LYS A 1 311 ? -10.316 -16.267 10.084 1.00 95.19 311 LYS A CA 1
ATOM 2547 C C . LYS A 1 311 ? -11.080 -15.098 9.484 1.00 95.19 311 LYS A C 1
ATOM 2549 O O . LYS A 1 311 ? -11.536 -14.218 10.222 1.00 95.19 311 LYS A O 1
ATOM 2554 N N . VAL A 1 312 ? -11.217 -15.061 8.160 1.00 94.44 312 VAL A N 1
ATOM 2555 C CA . VAL A 1 312 ? -11.916 -13.973 7.471 1.00 94.44 312 VAL A CA 1
ATOM 2556 C C . VAL A 1 312 ? -13.422 -14.034 7.732 1.00 94.44 312 VAL A C 1
ATOM 2558 O O . VAL A 1 312 ? -14.026 -13.013 8.077 1.00 94.44 312 VAL A O 1
ATOM 2561 N N . ALA A 1 313 ? -14.041 -15.208 7.597 1.00 94.06 313 ALA A N 1
ATOM 2562 C CA . ALA A 1 313 ? -15.477 -15.392 7.784 1.00 94.06 313 ALA A CA 1
ATOM 2563 C C . ALA A 1 313 ? -15.922 -15.118 9.230 1.00 94.06 313 ALA A C 1
ATOM 2565 O O . ALA A 1 313 ? -16.900 -14.394 9.457 1.00 94.06 313 ALA A O 1
ATOM 2566 N N . GLU A 1 314 ? -15.184 -15.634 10.210 1.00 96.81 314 GLU A N 1
ATOM 2567 C CA . GLU A 1 314 ? -15.459 -15.427 11.627 1.00 96.81 314 GLU A CA 1
ATOM 2568 C C . GLU A 1 314 ? -15.205 -13.985 12.049 1.00 96.81 314 GLU A C 1
ATOM 2570 O O . GLU A 1 314 ? -16.030 -13.408 12.755 1.00 96.81 314 GLU A O 1
ATOM 2575 N N . THR A 1 315 ? -14.117 -13.358 11.587 1.00 97.25 315 THR A N 1
ATOM 2576 C CA . THR A 1 315 ? -13.846 -11.944 11.898 1.00 97.25 315 THR A CA 1
ATOM 2577 C C . THR A 1 315 ? -14.931 -11.041 11.334 1.00 97.25 315 THR A C 1
ATOM 2579 O O . THR A 1 315 ? -15.400 -10.143 12.035 1.00 97.25 315 THR A O 1
ATOM 2582 N N . TYR A 1 316 ? -15.380 -11.294 10.101 1.00 96.25 316 TYR A N 1
ATOM 2583 C CA . TYR A 1 316 ? -16.504 -10.569 9.517 1.00 96.25 316 TYR A CA 1
ATOM 2584 C C . TYR A 1 316 ? -17.772 -10.741 10.365 1.00 96.25 316 TYR A C 1
ATOM 2586 O O . TYR A 1 316 ? -18.384 -9.753 10.772 1.00 96.25 316 TYR A O 1
ATOM 2594 N N . SER A 1 317 ? -18.127 -11.980 10.708 1.00 96.50 317 SER A N 1
ATOM 2595 C CA . SER A 1 317 ? -19.316 -12.286 11.516 1.00 96.50 317 SER A CA 1
ATOM 2596 C C . SER A 1 317 ? -19.247 -11.656 12.910 1.00 96.50 317 SER A C 1
ATOM 2598 O O . SER A 1 317 ? -20.220 -11.072 13.385 1.00 96.50 317 SER A O 1
ATOM 2600 N N . TRP A 1 318 ? -18.079 -11.711 13.553 1.00 97.44 318 TRP A N 1
ATOM 2601 C CA . TRP A 1 318 ? -17.797 -11.067 14.832 1.00 97.44 318 TRP A CA 1
ATOM 2602 C C . TRP A 1 318 ? -17.958 -9.548 14.757 1.00 97.44 318 TRP A C 1
ATOM 2604 O O . TRP A 1 318 ? -18.575 -8.959 15.648 1.00 97.44 318 TRP A O 1
ATOM 2614 N N . LEU A 1 319 ? -17.442 -8.916 13.699 1.00 97.19 319 LEU A N 1
ATOM 2615 C CA . LEU A 1 319 ? -17.542 -7.474 13.492 1.00 97.19 319 LEU A CA 1
ATOM 2616 C C . LEU A 1 319 ? -18.992 -7.034 13.256 1.00 97.19 319 LEU A C 1
ATOM 2618 O O . LEU A 1 319 ? -19.394 -5.979 13.737 1.00 97.19 319 LEU A O 1
ATOM 2622 N N . MET A 1 320 ? -19.786 -7.837 12.541 1.00 95.50 320 MET A N 1
ATOM 2623 C CA . MET A 1 320 ? -21.174 -7.505 12.198 1.00 95.50 320 MET A CA 1
ATOM 2624 C C . MET A 1 320 ? -22.155 -7.589 13.376 1.00 95.50 320 MET A C 1
ATOM 2626 O O . MET A 1 320 ? -23.270 -7.075 13.257 1.00 95.50 320 MET A O 1
ATOM 2630 N N . LYS A 1 321 ? -21.763 -8.155 14.525 1.00 96.50 321 LYS A N 1
ATOM 2631 C CA . LYS A 1 321 ? -22.601 -8.150 15.737 1.00 96.50 321 LYS A CA 1
ATOM 2632 C C . LYS A 1 321 ? -22.973 -6.714 16.137 1.00 96.50 321 LYS A C 1
ATOM 2634 O O . LYS A 1 321 ? -22.168 -5.789 16.020 1.00 96.50 321 LYS A O 1
ATOM 2639 N N . SER A 1 322 ? -24.213 -6.503 16.577 1.00 91.75 322 SER A N 1
ATOM 2640 C CA . SER A 1 322 ? -24.751 -5.166 16.894 1.00 91.75 322 SER A CA 1
ATOM 2641 C C . SER A 1 322 ? -24.063 -4.505 18.092 1.00 91.75 322 SER A C 1
ATOM 2643 O O . SER A 1 322 ? -23.935 -3.282 18.155 1.00 91.75 322 SER A O 1
ATOM 2645 N N . ASP A 1 323 ? -23.593 -5.316 19.032 1.00 94.00 323 ASP A N 1
ATOM 2646 C CA . ASP A 1 323 ? -22.871 -4.915 20.237 1.00 94.00 323 ASP A CA 1
ATOM 2647 C C . ASP A 1 323 ? -21.346 -4.843 20.032 1.00 94.00 323 ASP A C 1
ATOM 2649 O O . ASP A 1 323 ? -20.604 -4.551 20.973 1.00 94.00 323 ASP A O 1
ATOM 2653 N N . ASN A 1 324 ? -20.851 -5.070 18.807 1.00 97.62 324 ASN A N 1
ATOM 2654 C CA . ASN A 1 324 ? -19.420 -5.033 18.540 1.00 97.62 324 ASN A CA 1
ATOM 2655 C C . ASN A 1 324 ? -18.862 -3.607 18.694 1.00 97.62 324 ASN A C 1
ATOM 2657 O O . ASN A 1 324 ? -19.104 -2.713 17.879 1.00 97.62 324 ASN A O 1
ATOM 2661 N N . VAL A 1 325 ? -18.039 -3.418 19.726 1.00 96.81 325 VAL A N 1
ATOM 2662 C CA . VAL A 1 325 ? -17.437 -2.121 20.076 1.00 96.81 325 VAL A CA 1
ATOM 2663 C C . VAL A 1 325 ? -16.538 -1.568 18.965 1.00 96.81 325 VAL A C 1
ATOM 2665 O O . VAL A 1 325 ? -16.483 -0.354 18.775 1.00 96.81 325 VAL A O 1
ATOM 2668 N N . VAL A 1 326 ? -15.829 -2.420 18.219 1.00 97.44 326 VAL A N 1
ATOM 2669 C CA . VAL A 1 326 ? -14.953 -1.971 17.124 1.00 97.44 326 VAL A CA 1
ATOM 2670 C C . VAL A 1 326 ? -15.785 -1.433 15.963 1.00 97.44 326 VAL A C 1
ATOM 2672 O O . VAL A 1 326 ? -15.522 -0.325 15.495 1.00 97.44 326 VAL A O 1
ATOM 2675 N N . ARG A 1 327 ? -16.846 -2.145 15.561 1.00 96.44 327 ARG A N 1
ATOM 2676 C CA . ARG A 1 327 ? -17.787 -1.665 14.538 1.00 96.44 327 ARG A CA 1
ATOM 2677 C C . ARG A 1 327 ? -18.433 -0.343 14.945 1.00 96.44 327 ARG A C 1
ATOM 2679 O O . ARG A 1 327 ? -18.479 0.586 14.143 1.00 96.44 327 ARG A O 1
ATOM 2686 N N . GLN A 1 328 ? -18.884 -0.232 16.194 1.00 96.12 328 GLN A N 1
ATOM 2687 C CA . GLN A 1 328 ? -19.449 1.016 16.712 1.00 96.12 328 GLN A CA 1
ATOM 2688 C C . GLN A 1 328 ? -18.437 2.168 16.631 1.00 96.12 328 GLN A C 1
ATOM 2690 O O . GLN A 1 328 ? -18.794 3.266 16.216 1.00 96.12 328 GLN A O 1
ATOM 2695 N N . ARG A 1 329 ? -17.161 1.933 16.965 1.00 97.06 329 ARG A N 1
ATOM 2696 C CA . ARG A 1 329 ? -16.102 2.954 16.868 1.00 97.06 329 ARG A CA 1
ATOM 2697 C C . ARG A 1 329 ? -15.847 3.418 15.434 1.00 97.06 329 ARG A C 1
ATOM 2699 O O . ARG A 1 329 ? -15.672 4.617 15.242 1.00 97.06 329 ARG A O 1
ATOM 2706 N N . ILE A 1 330 ? -15.898 2.519 14.448 1.00 95.69 330 ILE A N 1
ATOM 2707 C CA . ILE A 1 330 ? -15.841 2.888 13.021 1.00 95.69 330 ILE A CA 1
ATOM 2708 C C . ILE A 1 330 ? -17.013 3.816 12.663 1.00 95.69 330 ILE A C 1
ATOM 2710 O O . ILE A 1 330 ? -16.811 4.892 12.111 1.00 95.69 330 ILE A O 1
ATOM 2714 N N . MET A 1 331 ? -18.240 3.457 13.052 1.00 93.94 331 MET A N 1
ATOM 2715 C CA . MET A 1 331 ? -19.434 4.272 12.769 1.00 93.94 331 MET A CA 1
ATOM 2716 C C . MET A 1 331 ? -19.408 5.647 13.456 1.00 93.94 331 MET A C 1
ATOM 2718 O O . MET A 1 331 ? -20.030 6.599 12.994 1.00 93.94 331 MET A O 1
ATOM 2722 N N . LEU A 1 332 ? -18.695 5.766 14.576 1.00 96.25 332 LEU A N 1
ATOM 2723 C CA . LEU A 1 332 ? -18.606 6.997 15.357 1.00 96.25 332 LEU A CA 1
ATOM 2724 C C . LEU A 1 332 ? -17.548 7.981 14.841 1.00 96.25 332 LEU A C 1
ATOM 2726 O O . LEU A 1 332 ? -17.460 9.086 15.380 1.00 96.25 332 LEU A O 1
ATOM 2730 N N . LEU A 1 333 ? -16.772 7.639 13.805 1.00 95.50 333 LEU A N 1
ATOM 2731 C CA . LEU A 1 333 ? -15.800 8.560 13.202 1.00 95.50 333 LEU A CA 1
ATOM 2732 C C . LEU A 1 333 ? -16.454 9.871 12.743 1.00 95.50 333 LEU A C 1
ATOM 2734 O O . LEU A 1 333 ? -15.904 10.948 12.983 1.00 95.50 333 LEU A O 1
ATOM 2738 N N . ASP A 1 334 ? -17.655 9.787 12.169 1.00 90.50 334 ASP A N 1
ATOM 2739 C CA . ASP A 1 334 ? -18.382 10.936 11.620 1.00 90.50 334 ASP A CA 1
ATOM 2740 C C . ASP A 1 334 ? -18.969 11.873 12.671 1.00 90.50 334 ASP A C 1
ATOM 2742 O O . ASP A 1 334 ? -19.260 13.026 12.368 1.00 90.50 334 ASP A O 1
ATOM 2746 N N . THR A 1 335 ? -19.111 11.419 13.915 1.00 93.56 335 THR A N 1
ATOM 2747 C CA . THR A 1 335 ? -19.658 12.240 15.006 1.00 93.56 335 THR A CA 1
ATOM 2748 C C . THR A 1 335 ? -18.583 12.651 16.002 1.00 93.56 335 THR A C 1
ATOM 2750 O O . THR A 1 335 ? -18.543 13.802 16.426 1.00 93.56 335 THR A O 1
ATOM 2753 N N . ARG A 1 336 ? -17.660 11.744 16.343 1.00 95.19 336 ARG A N 1
ATOM 2754 C CA . ARG A 1 336 ? -16.607 11.977 17.344 1.00 95.19 336 ARG A CA 1
ATOM 2755 C C . ARG A 1 336 ? -15.298 12.490 16.748 1.00 95.19 336 ARG A C 1
ATOM 2757 O O . ARG A 1 336 ? -14.404 12.882 17.487 1.00 95.19 336 ARG A O 1
ATOM 2764 N N . SER A 1 337 ? -15.151 12.482 15.424 1.00 93.69 337 SER A N 1
ATOM 2765 C CA . SER A 1 337 ? -13.960 12.998 14.746 1.00 93.69 337 SER A CA 1
ATOM 2766 C C . SER A 1 337 ? -14.263 13.506 13.326 1.00 93.69 337 SER A C 1
ATOM 2768 O O . SER A 1 337 ? -13.453 13.342 12.405 1.00 93.69 337 SER A O 1
ATOM 2770 N N . SER A 1 338 ? -15.405 14.169 13.153 1.00 90.62 338 SER A N 1
ATOM 2771 C CA . SER A 1 338 ? -15.926 14.621 11.855 1.00 90.62 338 SER A CA 1
ATOM 2772 C C . SER A 1 338 ? -14.949 15.473 11.032 1.00 90.62 338 SER A C 1
ATOM 2774 O O . SER A 1 338 ? -14.942 15.392 9.809 1.00 90.62 338 SER A O 1
ATOM 2776 N N . LEU A 1 339 ? -14.099 16.275 11.683 1.00 88.50 339 LEU A N 1
ATOM 2777 C CA . LEU A 1 339 ? -13.174 17.209 11.024 1.00 88.50 339 LEU A CA 1
ATOM 2778 C C . LEU A 1 339 ? -11.817 16.603 10.639 1.00 88.50 339 LEU A C 1
ATOM 2780 O O . LEU A 1 339 ? -11.073 17.223 9.878 1.00 88.50 339 LEU A O 1
ATOM 2784 N N . ILE A 1 340 ? -11.484 15.425 11.174 1.00 90.94 340 ILE A N 1
ATOM 2785 C CA . ILE A 1 340 ? -10.192 14.756 10.959 1.00 90.94 340 ILE A CA 1
ATOM 2786 C C . ILE A 1 340 ? -10.455 13.355 10.408 1.00 90.94 340 ILE A C 1
ATOM 2788 O O . ILE A 1 340 ? -10.492 13.172 9.194 1.00 90.94 340 ILE A O 1
ATOM 2792 N N . LEU A 1 341 ? -10.697 12.375 11.283 1.00 93.75 341 LEU A N 1
ATOM 2793 C CA . LEU A 1 341 ? -10.841 10.976 10.885 1.00 93.75 341 LEU A CA 1
ATOM 2794 C C . LEU A 1 341 ? -12.073 10.720 10.017 1.00 93.75 341 LEU A C 1
ATOM 2796 O O . LEU A 1 341 ? -11.956 9.960 9.068 1.00 93.75 341 LEU A O 1
ATOM 2800 N N . GLY A 1 342 ? -13.210 11.382 10.262 1.00 92.81 342 GLY A N 1
ATOM 2801 C CA . GLY A 1 342 ? -14.379 11.276 9.379 1.00 92.81 342 GLY A CA 1
ATOM 2802 C C . GLY A 1 342 ? -14.056 11.720 7.947 1.00 92.81 342 GLY A C 1
ATOM 2803 O O . GLY A 1 342 ? -14.405 11.040 6.987 1.00 92.81 342 GLY A O 1
ATOM 2804 N N . ARG A 1 343 ? -13.273 12.800 7.780 1.00 89.81 343 ARG A N 1
ATOM 2805 C CA . ARG A 1 343 ? -12.812 13.255 6.453 1.00 89.81 343 ARG A CA 1
ATOM 2806 C C . ARG A 1 343 ? -11.838 12.277 5.809 1.00 89.81 343 ARG A C 1
ATOM 2808 O O . ARG A 1 343 ? -12.023 11.940 4.646 1.00 89.81 343 ARG A O 1
ATOM 2815 N N . ILE A 1 344 ? -10.840 11.803 6.556 1.00 92.06 344 ILE A N 1
ATOM 2816 C CA . ILE A 1 344 ? -9.868 10.816 6.058 1.00 92.06 344 ILE A CA 1
ATOM 2817 C C . ILE A 1 344 ? -10.555 9.488 5.718 1.00 92.06 344 ILE A C 1
ATOM 2819 O O . ILE A 1 344 ? -10.154 8.796 4.795 1.00 92.06 344 ILE A O 1
ATOM 2823 N N . HIS A 1 345 ? -11.593 9.103 6.449 1.00 92.38 345 HIS A N 1
ATOM 2824 C CA . HIS A 1 345 ? -12.259 7.829 6.231 1.00 92.38 345 HIS A CA 1
ATOM 2825 C C . HIS A 1 345 ? -13.240 7.874 5.052 1.00 92.38 345 HIS A C 1
ATOM 2827 O O . HIS A 1 345 ? -13.361 6.887 4.321 1.00 92.38 345 HIS A O 1
ATOM 2833 N N . ASN A 1 346 ? -13.869 9.032 4.822 1.00 87.81 346 ASN A N 1
ATOM 2834 C CA . ASN A 1 346 ? -14.928 9.204 3.829 1.00 87.81 346 ASN A CA 1
ATOM 2835 C C . ASN A 1 346 ? -14.524 9.970 2.558 1.00 87.81 346 ASN A C 1
ATOM 2837 O O . ASN A 1 346 ? -15.382 10.205 1.709 1.00 87.81 346 ASN A O 1
ATOM 2841 N N . PHE A 1 347 ? -13.256 10.355 2.361 1.00 79.38 347 PHE A N 1
ATOM 2842 C CA . PHE A 1 347 ? -12.880 11.172 1.189 1.00 79.38 347 PHE A CA 1
ATOM 2843 C C . PHE A 1 347 ? -13.054 10.485 -0.176 1.00 79.38 347 PHE A C 1
ATOM 2845 O O . PHE A 1 347 ? -12.988 11.169 -1.192 1.00 79.38 347 PHE A O 1
ATOM 2852 N N . TYR A 1 348 ? -13.313 9.175 -0.209 1.00 63.28 348 TYR A N 1
ATOM 2853 C CA . TYR A 1 348 ? -13.673 8.437 -1.428 1.00 63.28 348 TYR A CA 1
ATOM 2854 C C . TYR A 1 348 ? -15.163 8.436 -1.762 1.00 63.28 348 TYR A C 1
ATOM 2856 O O . TYR A 1 348 ? -15.535 7.991 -2.845 1.00 63.28 348 TYR A O 1
ATOM 2864 N N . PHE A 1 349 ? -16.020 8.882 -0.843 1.00 49.38 349 PHE A N 1
ATOM 2865 C CA . PHE A 1 349 ? -17.474 8.878 -1.016 1.00 49.38 349 PHE A CA 1
ATOM 2866 C C . PHE A 1 349 ? -18.012 10.227 -1.520 1.00 49.38 349 PHE A C 1
ATOM 2868 O O . PHE A 1 349 ? -19.145 10.591 -1.210 1.00 49.38 349 PHE A O 1
ATOM 2875 N N . LYS A 1 350 ? -17.213 10.981 -2.287 1.00 35.84 350 LYS A N 1
ATOM 2876 C CA . LYS A 1 350 ? -17.654 12.220 -2.941 1.00 35.84 350 LYS A CA 1
ATOM 2877 C C . LYS A 1 350 ? -17.318 12.258 -4.417 1.00 35.84 350 LYS A C 1
ATOM 2879 O O . LYS A 1 350 ? -16.155 11.949 -4.757 1.00 35.84 350 LYS A O 1
#

pLDDT: mean 83.1, std 15.09, range [32.81, 98.38]